Protein AF-A0A060H7Y1-F1 (afdb_monomer)

Nearest PDB structures (foldseek):
  7o3x-assembly1_B  TM=3.874E-01  e=8.225E+00  Synechocystis sp. PCC 6803 substr. Kazusa
  5mto-assembly1_A  TM=3.684E-01  e=8.701E+00  Homo sapiens
  8qbv-assembly1_A  TM=3.080E-01  e=7.775E+00  Nostoc punctiforme
  8a1g-assembly2_B  TM=2.380E-01  e=6.567E+00  Homo sapiens

pLDDT: mean 72.9, std 17.86, range [29.78, 97.75]

InterPro domains:
  IPR008687 Bacterial mobilisation [PF05713] (144-186)

Structure (mmCIF, N/CA/C/O backbone):
data_AF-A0A060H7Y1-F1
#
_entry.id   AF-A0A060H7Y1-F1
#
loop_
_atom_site.group_PDB
_atom_site.id
_atom_site.type_symbol
_atom_site.label_atom_id
_atom_site.label_alt_id
_atom_site.label_comp_id
_atom_site.label_asym_id
_atom_site.label_entity_id
_atom_site.label_seq_id
_atom_site.pdbx_PDB_ins_code
_atom_site.Cartn_x
_atom_site.Cartn_y
_atom_site.Cartn_z
_atom_site.occupancy
_atom_site.B_iso_or_equiv
_atom_site.auth_seq_id
_atom_site.auth_comp_id
_atom_site.auth_asym_id
_atom_site.auth_atom_id
_atom_site.pdbx_PDB_model_num
ATOM 1 N N . MET A 1 1 ? 3.753 47.748 67.205 1.00 50.53 1 MET A N 1
ATOM 2 C CA . MET A 1 1 ? 4.334 46.840 66.187 1.00 50.53 1 MET A CA 1
ATOM 3 C C . MET A 1 1 ? 3.442 45.636 65.822 1.00 50.53 1 MET A C 1
ATOM 5 O O . MET A 1 1 ? 3.954 44.654 65.316 1.00 50.53 1 MET A O 1
ATOM 9 N N . LEU A 1 2 ? 2.108 45.714 65.968 1.00 44.00 2 LEU A N 1
ATOM 10 C CA . LEU A 1 2 ? 1.174 44.650 65.530 1.00 44.00 2 LEU A CA 1
ATOM 11 C C . LEU A 1 2 ? -0.026 45.171 64.712 1.00 44.00 2 LEU A C 1
ATOM 13 O O . LEU A 1 2 ? -0.958 44.429 64.439 1.00 44.00 2 LEU A O 1
ATOM 17 N N . LEU A 1 3 ? 0.002 46.435 64.270 1.00 40.22 3 LEU A N 1
ATOM 18 C CA . LEU A 1 3 ? -1.082 47.044 63.479 1.00 40.22 3 LEU A CA 1
ATOM 19 C C . LEU A 1 3 ? -0.734 47.289 62.001 1.00 40.22 3 LEU A C 1
ATOM 21 O O . LEU A 1 3 ? -1.534 47.862 61.269 1.00 40.22 3 LEU A O 1
ATOM 25 N N . GLN A 1 4 ? 0.434 46.832 61.541 1.00 43.19 4 GLN A N 1
ATOM 26 C CA . GLN A 1 4 ? 0.890 47.040 60.159 1.00 43.19 4 GLN A CA 1
ATOM 27 C C . GLN A 1 4 ? 0.783 45.791 59.270 1.00 43.19 4 GLN A C 1
ATOM 29 O O . GLN A 1 4 ? 0.964 45.899 58.064 1.00 43.19 4 GLN A O 1
ATOM 34 N N . ILE A 1 5 ? 0.407 44.633 59.828 1.00 46.16 5 ILE A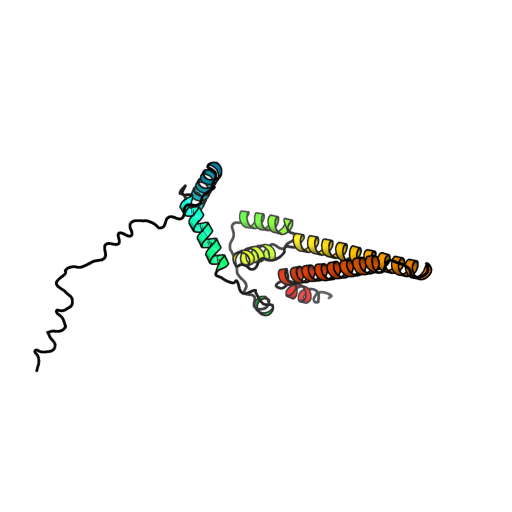 N 1
ATOM 35 C CA . ILE A 1 5 ? 0.203 43.387 59.060 1.00 46.16 5 ILE A CA 1
ATOM 36 C C . ILE A 1 5 ? -1.283 43.163 58.709 1.00 46.16 5 ILE A C 1
ATOM 38 O O . ILE A 1 5 ? -1.596 42.494 57.731 1.00 46.16 5 ILE A O 1
ATOM 42 N N . ALA A 1 6 ? -2.223 43.818 59.398 1.00 42.00 6 ALA A N 1
ATOM 43 C CA . ALA A 1 6 ? -3.661 43.670 59.132 1.00 42.00 6 ALA A CA 1
ATOM 44 C C . ALA A 1 6 ? -4.198 44.530 57.963 1.00 42.00 6 ALA A C 1
ATOM 46 O O . ALA A 1 6 ? -5.387 44.489 57.666 1.00 42.00 6 ALA A O 1
ATOM 47 N N . ARG A 1 7 ? -3.347 45.321 57.289 1.00 38.28 7 ARG A N 1
ATOM 48 C CA . ARG A 1 7 ? -3.761 46.210 56.183 1.00 38.28 7 ARG A CA 1
ATOM 49 C C . ARG A 1 7 ? -3.558 45.636 54.775 1.00 38.28 7 ARG A C 1
ATOM 51 O O . ARG A 1 7 ? -3.975 46.275 53.817 1.00 38.28 7 ARG A O 1
ATOM 58 N N . LEU A 1 8 ? -2.994 44.432 54.645 1.00 38.50 8 LEU A N 1
ATOM 59 C CA . LEU A 1 8 ? -2.812 43.743 53.355 1.00 38.50 8 LEU A CA 1
ATOM 60 C C . LEU A 1 8 ? -3.888 42.689 53.044 1.00 38.50 8 LEU A C 1
ATOM 62 O O . LEU A 1 8 ? -3.953 42.202 51.922 1.00 38.50 8 LEU A O 1
ATOM 66 N N . THR A 1 9 ? -4.776 42.368 53.987 1.00 42.03 9 THR A N 1
ATOM 67 C CA . THR A 1 9 ? -5.828 41.352 53.790 1.00 42.03 9 THR A CA 1
ATOM 68 C C . THR A 1 9 ? -7.182 41.921 53.361 1.00 42.03 9 THR A C 1
ATOM 70 O O . THR A 1 9 ? -8.068 41.162 52.987 1.00 42.03 9 THR A O 1
ATOM 73 N N . ALA A 1 10 ? -7.344 43.247 53.331 1.00 36.44 10 ALA A N 1
ATOM 74 C CA . ALA A 1 10 ? -8.584 43.904 52.898 1.00 36.44 10 ALA A CA 1
ATOM 75 C C . ALA A 1 10 ? -8.571 44.365 51.423 1.00 36.44 10 ALA A C 1
ATOM 77 O O . ALA A 1 10 ? -9.537 44.963 50.962 1.00 36.44 10 ALA A O 1
ATOM 78 N N . TRP A 1 11 ? -7.501 44.074 50.672 1.00 38.03 11 TRP A N 1
ATOM 79 C CA . TRP A 1 11 ? -7.360 44.434 49.250 1.00 38.03 11 TRP A CA 1
ATOM 80 C C . TRP A 1 11 ? -8.000 43.425 48.282 1.00 38.03 11 TRP A C 1
ATOM 82 O O . TRP A 1 11 ? -7.878 43.568 47.070 1.00 38.03 11 TRP A O 1
ATOM 92 N N . LEU A 1 12 ? -8.683 42.401 48.805 1.00 42.47 12 LEU A N 1
ATOM 93 C CA . LEU A 1 12 ? -9.203 41.289 48.005 1.00 42.47 12 LEU A CA 1
ATOM 94 C C . LEU A 1 12 ? -10.733 41.171 47.982 1.00 42.47 12 LEU A C 1
ATOM 96 O O . LEU A 1 12 ? -11.220 40.209 47.402 1.00 42.47 12 LEU A O 1
ATOM 100 N N . TYR A 1 13 ? -11.501 42.098 48.580 1.00 41.97 13 TYR A N 1
ATOM 101 C CA . TYR A 1 13 ? -12.943 41.847 48.754 1.00 41.97 13 TYR A CA 1
ATOM 102 C C . TYR A 1 13 ? -13.964 42.955 48.449 1.00 41.97 13 TYR A C 1
ATOM 104 O O . TYR A 1 13 ? -15.146 42.633 48.473 1.00 41.97 13 TYR A O 1
ATOM 112 N N . PHE A 1 14 ? -13.616 44.200 48.090 1.00 38.22 14 PHE A N 1
ATOM 113 C CA . PHE A 1 14 ? -14.655 45.207 47.779 1.00 38.22 14 PHE A CA 1
ATOM 114 C C . PHE A 1 14 ? -14.222 46.295 46.769 1.00 38.22 14 PHE A C 1
ATOM 116 O O . PHE A 1 14 ? -13.343 47.092 47.079 1.00 38.22 14 PHE A O 1
ATOM 123 N N . GLY A 1 15 ? -14.923 46.390 45.623 1.00 29.78 15 GLY A N 1
ATOM 124 C CA . GLY A 1 15 ? -15.188 47.664 44.916 1.00 29.78 15 GLY A CA 1
ATOM 125 C C . GLY A 1 15 ? -14.630 47.878 43.490 1.00 29.78 15 GLY A C 1
ATOM 126 O O . GLY A 1 15 ? -13.513 48.353 43.333 1.00 29.78 15 GLY A O 1
ATOM 127 N N . LEU A 1 16 ? -15.468 47.635 42.465 1.00 41.25 16 LEU A N 1
ATOM 128 C CA . LEU A 1 16 ? -15.471 48.265 41.111 1.00 41.25 16 LEU A CA 1
ATOM 129 C C . LEU A 1 16 ? -15.607 49.822 41.202 1.00 41.25 16 LEU A C 1
ATOM 131 O O . LEU A 1 16 ? -16.020 50.240 42.285 1.00 41.25 16 LEU A O 1
ATOM 135 N N . PRO A 1 17 ? -15.405 50.696 40.158 1.00 45.88 17 PRO A N 1
ATOM 136 C CA . PRO A 1 17 ? -15.691 50.493 38.713 1.00 45.88 17 PRO A CA 1
ATOM 137 C C . PRO A 1 17 ? -14.871 51.300 37.635 1.00 45.88 17 PRO A C 1
ATOM 139 O O . PRO A 1 17 ? -14.110 52.210 37.932 1.00 45.88 17 PRO A O 1
ATOM 142 N N . HIS A 1 18 ? -15.160 50.989 36.354 1.00 33.09 18 HIS A N 1
ATOM 143 C CA . HIS A 1 18 ? -15.035 51.792 35.106 1.00 33.09 18 HIS A CA 1
ATOM 144 C C . HIS A 1 18 ? -13.652 52.087 34.479 1.00 33.09 18 HIS A C 1
ATOM 146 O O . HIS A 1 18 ? -12.945 52.981 34.922 1.00 33.09 18 HIS A O 1
ATOM 152 N N . LEU A 1 19 ? -13.351 51.468 33.323 1.00 34.78 19 LEU A N 1
ATOM 153 C CA . LEU A 1 19 ? -13.423 52.106 31.987 1.00 34.78 19 LEU A CA 1
ATOM 154 C C . LEU A 1 19 ? -12.839 51.192 30.882 1.00 34.78 19 LEU A C 1
ATOM 156 O O . LEU A 1 19 ? -11.673 50.823 30.912 1.00 34.78 19 LEU A O 1
ATOM 160 N N . ILE A 1 20 ? -13.678 50.959 29.866 1.00 35.16 20 ILE A N 1
ATOM 161 C CA . ILE A 1 20 ? -13.347 50.718 28.449 1.00 35.16 20 ILE A CA 1
ATOM 162 C C . ILE A 1 20 ? -12.811 49.329 28.088 1.00 35.16 20 ILE A C 1
ATOM 164 O O . ILE A 1 20 ? -11.633 49.014 28.214 1.00 35.16 20 ILE A O 1
ATOM 168 N N . GLY A 1 21 ? -13.706 48.545 27.493 1.00 34.28 21 GLY A N 1
ATOM 169 C CA . GLY A 1 21 ? -13.362 47.344 26.750 1.00 34.28 21 GLY A CA 1
ATOM 170 C C . GLY A 1 21 ? -14.572 46.471 26.468 1.00 34.28 21 GLY A C 1
ATOM 171 O O . GLY A 1 21 ? -14.511 45.271 26.712 1.00 34.28 21 GLY A O 1
ATOM 172 N N . ASP A 1 22 ? -15.672 47.063 25.994 1.00 39.34 22 ASP A N 1
ATOM 173 C CA . ASP A 1 22 ? -16.752 46.311 25.359 1.00 39.34 22 ASP A CA 1
ATOM 174 C C . ASP A 1 22 ? -16.174 45.542 24.165 1.00 39.34 22 ASP A C 1
ATOM 176 O O . ASP A 1 22 ? -16.067 46.058 23.055 1.00 39.34 22 ASP A O 1
ATOM 180 N N . ILE A 1 23 ? -15.793 44.288 24.388 1.00 39.84 23 ILE A N 1
ATOM 181 C CA . ILE A 1 23 ? -15.709 43.297 23.324 1.00 39.84 23 ILE A CA 1
ATOM 182 C C . ILE A 1 23 ? -16.659 42.175 23.712 1.00 39.84 23 ILE A C 1
ATOM 184 O O . ILE A 1 23 ? 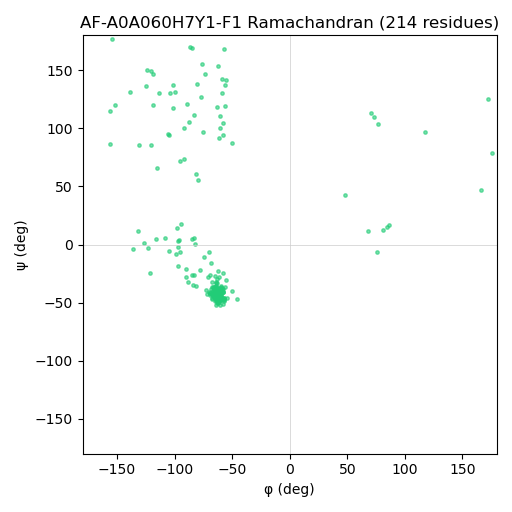-16.299 41.163 24.311 1.00 39.84 23 ILE A O 1
ATOM 188 N N . LEU A 1 24 ? -17.915 42.386 23.331 1.00 35.41 24 LEU A N 1
ATOM 189 C CA . LEU A 1 24 ? -18.836 41.321 22.969 1.00 35.41 24 LEU A CA 1
ATOM 190 C C . LEU A 1 24 ? -18.147 40.401 21.944 1.00 35.41 24 LEU A C 1
ATOM 192 O O . LEU A 1 24 ? -18.321 40.557 20.739 1.00 35.41 24 LEU A O 1
ATOM 196 N N . VAL A 1 25 ? -17.393 39.397 22.399 1.00 43.66 25 VAL A N 1
ATOM 197 C CA . VAL A 1 25 ? -17.083 38.218 21.573 1.00 43.66 25 VAL A CA 1
ATOM 198 C C . VAL A 1 25 ? -18.285 37.274 21.652 1.00 43.66 25 VAL A C 1
ATOM 200 O O . VAL A 1 25 ? -18.217 36.146 22.131 1.00 43.66 25 VAL A O 1
ATOM 203 N N . THR A 1 26 ? -19.446 37.755 21.210 1.00 43.66 26 THR A N 1
ATOM 204 C CA . THR A 1 26 ? -20.622 36.926 20.933 1.00 43.66 26 THR A CA 1
ATOM 205 C C . THR A 1 26 ? -20.632 36.593 19.453 1.00 43.66 26 THR A C 1
ATOM 207 O O . THR A 1 26 ? -21.435 37.092 18.672 1.00 43.66 26 THR A O 1
ATOM 210 N N . GLY A 1 27 ? -19.706 35.727 19.070 1.00 42.66 27 GLY A N 1
ATOM 211 C CA . GLY A 1 27 ? -19.700 35.048 17.789 1.00 42.66 27 GLY A CA 1
ATOM 212 C C . GLY A 1 27 ? -18.890 33.782 17.973 1.00 42.66 27 GLY A C 1
ATOM 213 O O . GLY A 1 27 ? -17.700 33.855 18.254 1.00 42.66 27 GLY A O 1
ATOM 214 N N . ARG A 1 28 ? -19.518 32.604 17.855 1.00 54.75 28 ARG A N 1
ATOM 215 C CA . ARG A 1 28 ? -18.731 31.399 17.567 1.00 54.75 28 ARG A CA 1
ATOM 216 C C . ARG A 1 28 ? -17.984 31.734 16.287 1.00 54.75 28 ARG A C 1
ATOM 218 O O . ARG A 1 28 ? -18.653 32.037 15.304 1.00 54.75 28 ARG A O 1
ATOM 225 N N . ASP A 1 29 ? -16.661 31.729 16.311 1.00 54.16 29 ASP A N 1
ATOM 226 C CA . ASP A 1 29 ? -15.879 31.882 15.093 1.00 54.16 29 ASP A CA 1
ATOM 227 C C . ASP A 1 29 ? -16.249 30.704 14.176 1.00 54.16 29 ASP A C 1
ATOM 229 O O . ASP A 1 29 ? -15.966 29.536 14.463 1.00 54.16 29 ASP A O 1
ATOM 233 N N . MET A 1 30 ? -17.115 30.978 13.201 1.00 63.03 30 MET A N 1
ATOM 234 C CA . MET A 1 30 ? -17.918 29.961 12.534 1.00 63.03 30 MET A CA 1
ATOM 235 C C . MET A 1 30 ? -17.316 29.717 11.162 1.00 63.03 30 MET A C 1
ATOM 237 O O . MET A 1 30 ? -17.651 30.403 10.200 1.00 63.03 30 MET A O 1
ATOM 241 N N . LEU A 1 31 ? -16.450 28.707 11.064 1.00 68.50 31 LEU A N 1
ATOM 242 C CA . LEU A 1 31 ? -15.971 28.227 9.773 1.00 68.50 31 LEU A CA 1
ATOM 243 C C . LEU A 1 31 ? -17.170 27.739 8.945 1.00 68.50 31 LEU A C 1
ATOM 245 O O . LEU A 1 31 ? -17.800 26.726 9.270 1.00 68.50 31 LEU A O 1
ATOM 249 N N . ARG A 1 32 ? -17.499 28.468 7.876 1.00 77.56 32 ARG A N 1
ATOM 250 C CA . ARG A 1 32 ? -18.478 28.038 6.874 1.00 77.56 32 ARG A CA 1
ATOM 251 C C . ARG A 1 32 ? -17.728 27.248 5.810 1.00 77.56 32 ARG A C 1
ATOM 253 O O . ARG A 1 32 ? -16.786 27.747 5.210 1.00 77.56 32 ARG A O 1
ATOM 260 N N . VAL A 1 33 ? -18.120 25.990 5.629 1.00 71.19 33 VAL A N 1
ATOM 261 C CA . VAL A 1 33 ? -17.575 25.133 4.573 1.00 71.19 33 VAL A CA 1
ATOM 262 C C . VAL A 1 33 ? -18.474 25.298 3.355 1.00 71.19 33 VAL A C 1
ATOM 264 O O . VAL A 1 33 ? -19.571 24.736 3.311 1.00 71.19 33 VAL A O 1
ATOM 267 N N . ASP A 1 34 ? -18.032 26.115 2.405 1.00 80.12 34 ASP A N 1
ATOM 268 C CA . ASP A 1 34 ? -18.761 26.361 1.163 1.00 80.12 34 ASP A CA 1
ATOM 269 C C . ASP A 1 34 ? -18.619 25.185 0.184 1.00 80.12 34 ASP A C 1
ATOM 271 O O . ASP A 1 34 ? -17.675 24.397 0.245 1.00 80.12 34 ASP A O 1
ATOM 275 N N . GLY A 1 35 ? -19.595 25.037 -0.716 1.00 76.88 35 GLY A N 1
ATOM 276 C CA . GLY A 1 35 ? -19.561 24.016 -1.768 1.00 76.88 35 GLY A CA 1
ATOM 277 C C . GLY A 1 35 ? -19.989 22.603 -1.352 1.00 76.88 35 GLY A C 1
ATOM 278 O O . GLY A 1 35 ? -19.783 21.677 -2.127 1.00 76.88 35 GLY A O 1
ATOM 279 N N . VAL A 1 36 ? -20.606 22.407 -0.178 1.00 81.81 36 VAL A N 1
ATOM 280 C CA . VAL A 1 36 ? -21.159 21.101 0.242 1.00 81.81 36 VAL A CA 1
ATOM 281 C C . VAL A 1 36 ? -22.562 20.894 -0.353 1.00 81.81 36 VAL A C 1
ATOM 283 O O . VAL A 1 36 ? -23.505 21.565 0.079 1.00 81.81 36 VAL A O 1
ATOM 286 N N . PRO A 1 37 ? -22.762 19.951 -1.298 1.00 88.12 37 PRO A N 1
ATOM 287 C CA . PRO A 1 37 ? -24.074 19.704 -1.887 1.00 88.12 37 PRO A CA 1
ATOM 288 C C . PRO A 1 37 ? -25.106 19.226 -0.847 1.00 88.12 37 PRO A C 1
ATOM 290 O O . PRO A 1 37 ? -24.742 18.541 0.117 1.00 88.12 37 PRO A O 1
ATOM 293 N N . PRO A 1 38 ? -26.416 19.465 -1.063 1.00 85.81 38 PRO A N 1
ATOM 294 C CA . PRO A 1 38 ? -27.472 19.021 -0.145 1.00 85.81 38 PRO A CA 1
ATOM 295 C C . PRO A 1 38 ? -27.454 17.506 0.103 1.00 85.81 38 PRO A C 1
ATOM 297 O O . PRO A 1 38 ? -27.659 17.046 1.227 1.00 85.81 38 PRO A O 1
ATOM 300 N N . LYS A 1 39 ? -27.139 16.730 -0.943 1.00 91.06 39 LYS A N 1
ATOM 301 C CA . LYS A 1 39 ? -26.978 15.273 -0.872 1.00 91.06 39 LYS A CA 1
ATOM 302 C C . LYS A 1 39 ? -25.853 14.876 0.088 1.00 91.06 39 LYS A C 1
ATOM 304 O O . LYS A 1 39 ? -26.059 14.026 0.948 1.00 91.06 39 LYS A O 1
ATOM 309 N N . THR A 1 40 ? -24.701 15.535 -0.012 1.00 87.19 40 THR A N 1
ATOM 310 C CA . THR A 1 40 ? -23.536 15.293 0.849 1.00 87.19 40 THR A CA 1
ATOM 311 C C . THR A 1 40 ? -23.836 15.656 2.299 1.00 87.19 40 THR A C 1
ATOM 313 O O . THR A 1 40 ? -23.489 14.907 3.207 1.00 87.19 40 THR A O 1
ATOM 316 N N . LYS A 1 41 ? -24.563 16.755 2.540 1.00 86.94 41 LYS A N 1
ATOM 317 C CA . LYS A 1 41 ? -25.012 17.117 3.892 1.00 86.94 41 LYS A CA 1
ATOM 318 C C . LYS A 1 41 ? -25.891 16.026 4.510 1.00 86.94 41 LYS A C 1
ATOM 320 O O . LYS A 1 41 ? -25.686 15.683 5.671 1.00 86.94 41 LYS A O 1
ATOM 325 N N . LYS A 1 42 ? -26.825 15.458 3.740 1.00 90.62 42 LYS A N 1
ATOM 326 C CA . LYS A 1 42 ? -27.686 14.360 4.204 1.00 90.62 42 LYS A CA 1
ATOM 327 C C . LYS A 1 42 ? -26.873 13.101 4.534 1.00 90.62 42 LYS A C 1
ATOM 329 O O . LYS A 1 42 ? -27.039 12.545 5.613 1.00 90.62 42 LYS A O 1
ATOM 334 N N . GLN A 1 43 ? -25.924 12.729 3.673 1.00 91.06 43 GLN A N 1
ATOM 335 C CA . GLN A 1 43 ? -25.009 11.606 3.919 1.00 91.06 43 GLN A CA 1
ATOM 336 C C . GLN A 1 43 ? -24.178 11.801 5.197 1.00 91.06 43 GLN A C 1
ATOM 338 O O . GLN A 1 43 ? -24.025 10.875 5.988 1.00 91.06 43 GLN A O 1
ATOM 343 N N . LEU A 1 44 ? -23.688 13.021 5.448 1.00 88.50 44 LEU A N 1
ATOM 344 C CA . LEU A 1 44 ? -22.971 13.345 6.684 1.00 88.50 44 LEU A CA 1
ATOM 345 C C . LEU A 1 44 ? -23.865 13.211 7.926 1.00 88.50 44 LEU A C 1
ATOM 347 O O . LEU A 1 44 ? -23.392 12.789 8.977 1.00 88.50 44 LEU A O 1
ATOM 351 N N . GLN A 1 45 ? -25.152 13.554 7.832 1.00 90.06 45 GLN A N 1
ATOM 352 C CA . GLN A 1 45 ? -26.096 13.379 8.942 1.00 90.06 45 GLN A CA 1
ATOM 353 C C . GLN A 1 45 ? -26.410 11.906 9.207 1.00 90.06 45 GLN A C 1
ATOM 355 O O . GLN A 1 45 ? -26.460 11.505 10.368 1.00 90.06 45 GLN A O 1
ATOM 360 N N . GLU A 1 46 ? -26.591 11.105 8.158 1.00 93.06 46 GLU A N 1
ATOM 361 C CA . GLU A 1 46 ? -26.805 9.657 8.265 1.00 93.06 46 GLU A CA 1
ATOM 362 C C . GLU A 1 46 ? -25.591 8.970 8.906 1.00 93.06 46 GLU A C 1
ATOM 364 O O . GLU A 1 46 ? -25.740 8.228 9.877 1.00 93.06 46 GLU A O 1
ATOM 369 N N . ALA A 1 47 ? -24.379 9.300 8.453 1.00 87.38 47 ALA A N 1
ATOM 370 C CA . ALA A 1 47 ? -23.145 8.797 9.051 1.00 87.38 47 ALA A CA 1
ATOM 371 C C . ALA A 1 47 ? -22.984 9.246 10.515 1.00 87.38 47 ALA A C 1
ATOM 373 O O . ALA A 1 47 ? -22.618 8.450 11.378 1.00 87.38 47 ALA A O 1
ATOM 374 N N . ALA A 1 48 ? -23.309 10.504 10.833 1.00 90.81 48 ALA A N 1
ATOM 375 C CA . ALA A 1 48 ? -23.271 11.000 12.208 1.00 90.81 48 ALA A CA 1
ATOM 376 C C . ALA A 1 48 ? -24.280 10.276 13.116 1.00 90.81 48 ALA A C 1
ATOM 378 O O . ALA A 1 48 ? -23.971 9.992 14.274 1.00 90.81 48 ALA A O 1
ATOM 379 N N . MET A 1 49 ? -25.463 9.944 12.589 1.00 92.25 49 MET A N 1
ATOM 380 C CA . MET A 1 49 ? -26.467 9.161 13.307 1.00 92.25 49 MET A CA 1
ATOM 381 C C . MET A 1 49 ? -25.937 7.765 13.648 1.00 92.25 49 MET A C 1
ATOM 383 O O . MET A 1 49 ? -26.073 7.330 14.785 1.00 92.25 49 MET A O 1
ATOM 387 N N . GLN A 1 50 ? -25.285 7.094 12.698 1.00 87.94 50 GLN A N 1
ATOM 388 C CA . GLN A 1 50 ? -24.712 5.763 12.919 1.00 87.94 50 GLN A CA 1
ATOM 389 C C . GLN A 1 50 ? -23.555 5.775 13.927 1.00 87.94 50 GLN A C 1
ATOM 391 O O . GLN A 1 50 ? -23.460 4.878 14.758 1.00 87.94 50 GLN A O 1
ATOM 396 N N . LEU A 1 51 ? -22.686 6.788 13.868 1.00 81.94 51 LEU A N 1
ATOM 397 C CA . LEU A 1 51 ? -21.472 6.851 14.689 1.00 81.94 51 LEU A CA 1
ATOM 398 C C . LEU A 1 51 ? -21.703 7.424 16.093 1.00 81.94 51 LEU A C 1
ATOM 400 O O . LEU A 1 51 ? -21.041 7.010 17.040 1.00 81.94 51 LEU A O 1
ATOM 404 N N . TYR A 1 52 ? -22.611 8.393 16.230 1.00 85.69 52 TYR A N 1
ATOM 405 C CA . TYR A 1 52 ? -22.777 9.185 17.456 1.00 85.69 52 TYR A CA 1
ATOM 406 C C . TYR A 1 52 ? -24.214 9.193 17.996 1.00 85.69 52 TYR A C 1
ATOM 408 O O . TYR A 1 52 ? -24.495 9.889 18.974 1.00 85.69 52 TYR A O 1
ATOM 416 N N . GLY A 1 53 ? -25.148 8.489 17.343 1.00 88.56 53 GLY A N 1
ATOM 417 C CA . GLY A 1 53 ? -26.567 8.463 17.716 1.00 88.56 53 GLY A CA 1
ATOM 418 C C . GLY A 1 53 ? -27.299 9.793 17.501 1.00 88.56 53 GLY A C 1
ATOM 419 O O . GLY A 1 53 ? -28.402 9.978 18.013 1.00 88.56 53 GLY A O 1
ATOM 420 N N . LYS A 1 54 ? -26.684 10.756 16.796 1.00 90.19 54 LYS A N 1
ATOM 421 C CA . LYS A 1 54 ? -27.244 12.093 16.546 1.00 90.19 54 LYS A CA 1
ATOM 422 C C . LYS A 1 54 ? -26.972 12.523 15.101 1.00 90.19 54 LYS A C 1
ATOM 424 O O . LYS A 1 54 ? -25.814 12.498 14.689 1.00 90.19 54 LYS A O 1
ATOM 429 N N . PRO A 1 55 ? -27.972 13.018 14.345 1.00 87.88 55 PRO A N 1
ATOM 430 C CA . PRO A 1 55 ? -27.811 13.408 12.941 1.00 87.88 55 PRO A CA 1
ATOM 431 C C . PRO A 1 55 ? -27.161 14.798 12.793 1.00 87.88 55 PRO A C 1
ATOM 433 O O . PRO A 1 55 ? -27.708 15.718 12.180 1.00 87.88 55 PRO A O 1
ATOM 436 N N . ASN A 1 56 ? -25.985 14.983 13.398 1.00 89.94 56 ASN A N 1
ATOM 437 C CA . ASN A 1 56 ? -25.267 16.252 13.439 1.00 89.94 56 ASN A CA 1
ATOM 438 C C . ASN A 1 56 ? -24.059 16.236 12.490 1.00 89.94 56 ASN A C 1
ATOM 440 O O . ASN A 1 56 ? -22.961 15.829 12.867 1.00 89.94 56 ASN A O 1
ATOM 444 N N . ALA A 1 57 ? -24.252 16.746 11.270 1.00 85.44 57 ALA A N 1
ATOM 445 C CA . ALA A 1 57 ? -23.187 16.838 10.270 1.00 85.44 57 ALA A CA 1
ATOM 446 C C . ALA A 1 57 ? -21.989 17.673 10.750 1.00 85.44 57 ALA A C 1
ATOM 448 O O . ALA A 1 57 ? -20.849 17.301 10.501 1.00 85.44 57 ALA A O 1
ATOM 449 N N . SER A 1 58 ? -22.214 18.771 11.479 1.00 8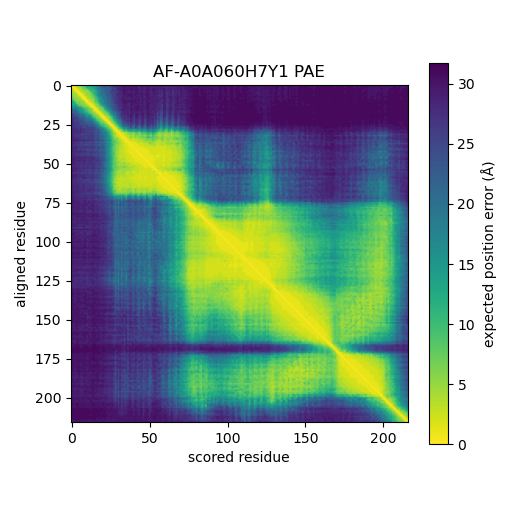4.81 58 SER A N 1
ATOM 450 C CA . SER A 1 58 ? -21.118 19.605 11.986 1.00 84.81 58 SER A CA 1
ATOM 451 C C . SER A 1 58 ? -20.284 18.892 13.050 1.00 84.81 58 SER A C 1
ATOM 453 O O . SER A 1 58 ? -19.086 19.139 13.135 1.00 84.81 58 SER A O 1
ATOM 455 N N . LEU A 1 59 ? -20.889 18.014 13.859 1.00 83.88 59 LEU A N 1
ATOM 456 C CA . LEU A 1 59 ? -20.155 17.178 14.812 1.00 83.88 59 LEU A CA 1
ATOM 457 C C . LEU A 1 59 ? -19.213 16.219 14.078 1.00 83.88 59 LEU A C 1
ATOM 459 O O . LEU A 1 59 ? -18.037 16.168 14.420 1.00 83.88 59 LEU A O 1
ATOM 463 N N . LEU A 1 60 ? -19.721 15.533 13.051 1.00 86.19 60 LEU A N 1
ATOM 464 C CA . LEU A 1 60 ? -18.927 14.629 12.220 1.00 86.19 60 LEU A CA 1
ATOM 465 C C . LEU A 1 60 ? -17.812 15.370 11.472 1.00 86.19 60 LEU A C 1
ATOM 467 O O . LEU A 1 60 ? -16.674 14.926 11.455 1.00 86.19 60 LEU A O 1
ATOM 471 N N . VAL A 1 61 ? -18.105 16.530 10.884 1.00 88.19 61 VAL A N 1
ATOM 472 C CA . VAL A 1 61 ? -17.088 17.322 10.177 1.00 88.19 61 VAL A CA 1
ATOM 473 C C . VAL A 1 61 ? -15.997 17.791 11.140 1.00 88.19 61 VAL A C 1
ATOM 475 O O . VAL A 1 61 ? -14.818 17.642 10.835 1.00 88.19 61 VAL A O 1
ATOM 478 N N . ARG A 1 62 ? -16.355 18.295 12.329 1.00 85.88 62 ARG A N 1
ATOM 479 C CA . ARG A 1 62 ? -15.357 18.696 13.333 1.00 85.88 62 ARG A CA 1
ATOM 480 C C . ARG A 1 62 ? -14.514 17.519 13.817 1.00 85.88 62 ARG A C 1
ATOM 482 O O . ARG A 1 62 ? -13.314 17.699 13.982 1.00 85.88 62 ARG A O 1
ATOM 489 N N . SER A 1 63 ? -15.104 16.342 14.037 1.00 83.38 63 SER A N 1
ATOM 490 C CA . SER A 1 63 ? -14.343 15.163 14.469 1.00 83.38 63 SER A CA 1
ATOM 491 C C . SER A 1 63 ? -13.406 14.652 13.374 1.00 83.38 63 SER A C 1
ATOM 493 O O . SER A 1 63 ? -12.266 14.305 13.674 1.00 83.38 63 SER A O 1
ATOM 495 N N . LEU A 1 64 ? -13.837 14.680 12.109 1.00 86.06 64 LEU A N 1
ATOM 496 C CA . LEU A 1 64 ? -12.991 14.350 10.960 1.00 86.06 64 LEU A CA 1
ATOM 497 C C . LEU A 1 64 ? -11.825 15.332 10.811 1.00 86.06 64 LEU A C 1
ATOM 499 O O . LEU A 1 64 ? -10.691 14.895 10.634 1.00 86.06 64 LEU A O 1
ATOM 503 N N . ILE A 1 65 ? -12.084 16.639 10.930 1.00 84.94 65 ILE A N 1
ATOM 504 C CA . ILE A 1 65 ? -11.040 17.673 10.883 1.00 84.94 65 ILE A CA 1
ATOM 505 C C . ILE A 1 65 ? -10.066 17.491 12.047 1.00 84.94 65 ILE A C 1
ATOM 507 O O . ILE A 1 65 ? -8.866 17.426 11.816 1.00 84.94 65 ILE A O 1
ATOM 511 N N . ALA A 1 66 ? -10.557 17.355 13.281 1.00 80.94 66 ALA A N 1
ATOM 512 C CA . ALA A 1 66 ? -9.703 17.154 14.450 1.00 80.94 66 ALA A CA 1
ATOM 513 C C . ALA A 1 66 ? -8.850 15.884 14.316 1.00 80.94 66 ALA A C 1
ATOM 515 O O . ALA A 1 66 ? -7.649 15.925 14.562 1.00 80.94 66 ALA A O 1
ATOM 516 N N . GLY A 1 67 ? -9.442 14.777 13.856 1.00 78.12 67 GLY A N 1
ATOM 517 C CA . GLY A 1 67 ? -8.719 13.535 13.595 1.00 78.12 67 GLY A CA 1
ATOM 518 C C . GLY A 1 67 ? -7.677 13.669 12.483 1.00 78.12 67 GLY A C 1
ATOM 519 O O . GLY A 1 67 ? -6.594 13.101 12.591 1.00 78.12 67 GLY A O 1
ATOM 520 N N . HIS A 1 68 ? -7.967 14.434 11.428 1.00 75.38 68 HIS A N 1
ATOM 521 C CA . HIS A 1 68 ? -7.005 14.711 10.363 1.00 75.38 68 HIS A CA 1
ATOM 522 C C . HIS A 1 68 ? -5.860 15.609 10.846 1.00 75.38 68 HIS A C 1
ATOM 524 O O . HIS A 1 68 ? -4.701 15.332 10.551 1.00 75.38 68 HIS A O 1
ATOM 530 N N . LEU A 1 69 ? -6.169 16.642 11.633 1.00 76.62 69 LEU A N 1
ATOM 531 C CA . LEU A 1 69 ? -5.176 17.563 12.176 1.00 76.62 69 LEU A CA 1
ATOM 532 C C . LEU A 1 69 ? -4.259 16.875 13.192 1.00 76.62 69 LEU A C 1
ATOM 534 O O . LEU A 1 69 ? -3.047 17.036 13.096 1.00 76.62 69 LEU A O 1
ATOM 538 N N . LEU A 1 70 ? -4.797 16.041 14.087 1.00 70.06 70 LEU A N 1
ATOM 539 C CA . LEU A 1 70 ? -3.999 15.215 15.004 1.00 70.06 70 LEU A CA 1
ATOM 540 C C . LEU A 1 70 ? -3.024 14.309 14.240 1.00 70.06 70 LEU A C 1
ATOM 542 O O . LEU A 1 70 ? -1.833 14.306 14.534 1.00 70.06 70 LEU A O 1
ATOM 546 N N . LYS A 1 71 ? -3.503 13.636 13.185 1.00 62.19 71 LYS A N 1
ATOM 547 C CA . LYS A 1 71 ? -2.657 12.825 12.292 1.00 62.19 71 LYS A CA 1
ATOM 548 C C . LYS A 1 71 ? -1.600 13.636 11.539 1.00 62.19 71 LYS A C 1
ATOM 550 O O . LYS A 1 71 ? -0.574 13.080 11.176 1.00 62.19 71 LYS A O 1
ATOM 555 N N . SER A 1 72 ? -1.865 14.911 11.249 1.00 55.91 72 SER A N 1
ATOM 556 C CA . SER A 1 72 ? -0.928 15.787 10.531 1.00 55.91 72 SER A CA 1
ATOM 557 C C . SER A 1 72 ? 0.132 16.431 11.433 1.00 55.91 72 SER A C 1
ATOM 559 O O . SER A 1 72 ? 1.207 16.769 10.946 1.00 55.91 72 SER A O 1
ATOM 561 N N . VAL A 1 73 ? -0.165 16.608 12.727 1.00 52.91 73 VAL A N 1
ATOM 562 C CA . VAL A 1 73 ? 0.732 17.246 13.710 1.00 52.91 73 VAL A CA 1
ATOM 563 C C . VAL A 1 73 ? 1.663 16.225 14.361 1.00 52.91 73 VAL A C 1
ATOM 565 O O . VAL A 1 73 ? 2.814 16.546 14.654 1.00 52.91 73 VAL A O 1
ATOM 568 N N . GLU A 1 74 ? 1.221 14.981 14.531 1.00 56.62 74 GLU A N 1
ATOM 569 C CA . GLU A 1 74 ? 2.133 13.892 14.857 1.00 56.62 74 GLU A CA 1
ATOM 570 C C . GLU A 1 74 ? 2.903 13.505 13.593 1.00 56.62 74 GLU A C 1
ATOM 572 O O . GLU A 1 74 ? 2.432 12.731 12.761 1.00 56.62 74 GLU A O 1
ATOM 577 N N . THR A 1 75 ? 4.118 14.034 13.428 1.00 56.06 75 THR A N 1
ATOM 578 C CA . THR A 1 75 ? 5.093 13.417 12.526 1.00 56.06 75 THR A CA 1
ATOM 579 C C . THR A 1 75 ? 5.374 12.024 13.072 1.00 56.06 75 THR A C 1
ATOM 581 O O . THR A 1 75 ? 6.210 11.857 13.962 1.00 56.06 75 THR A O 1
ATOM 584 N N . VAL A 1 76 ? 4.618 11.036 12.598 1.00 62.94 76 VAL A N 1
ATOM 585 C CA . VAL A 1 76 ? 4.754 9.640 13.000 1.00 62.94 76 VAL A CA 1
ATOM 586 C C . VAL A 1 76 ? 6.187 9.218 12.689 1.00 62.94 76 VAL A C 1
ATOM 588 O O . VAL A 1 76 ? 6.571 9.061 11.528 1.00 62.94 76 VAL A O 1
ATOM 591 N N . LYS A 1 77 ? 7.015 9.119 13.735 1.00 68.19 77 LYS A N 1
ATOM 592 C CA . LYS A 1 77 ? 8.422 8.744 13.605 1.00 68.19 77 LYS A CA 1
ATOM 593 C C . LYS A 1 77 ? 8.458 7.320 13.057 1.00 68.19 77 LYS A C 1
ATOM 595 O O . LYS A 1 77 ? 7.955 6.439 13.745 1.00 68.19 77 LYS A O 1
ATOM 600 N N . PRO A 1 78 ? 9.028 7.071 11.867 1.00 68.62 78 PRO A N 1
ATOM 601 C CA . PRO A 1 78 ? 9.012 5.743 11.267 1.00 68.62 78 PRO A CA 1
ATOM 602 C C . PRO A 1 78 ? 9.631 4.710 12.212 1.00 68.62 78 PRO A C 1
ATOM 604 O O . PRO A 1 78 ? 10.664 4.978 12.828 1.00 68.62 78 PRO A O 1
ATOM 607 N N . LEU A 1 79 ? 8.996 3.536 12.303 1.00 73.56 79 LEU A N 1
ATOM 608 C CA . LEU A 1 79 ? 9.550 2.393 13.024 1.00 73.56 79 LEU A CA 1
ATOM 609 C C . LEU A 1 79 ? 10.904 2.019 12.420 1.00 73.56 79 LEU A C 1
ATOM 611 O O . LEU A 1 79 ? 11.038 1.883 11.200 1.00 73.56 79 LEU A O 1
ATOM 615 N N . THR A 1 80 ? 11.904 1.865 13.279 1.00 75.44 80 THR A N 1
ATOM 616 C CA . THR A 1 80 ? 13.253 1.452 12.890 1.00 75.44 80 THR A CA 1
ATOM 617 C C . THR A 1 80 ? 13.365 -0.073 12.810 1.00 75.44 80 THR A C 1
ATOM 619 O O . THR A 1 80 ? 12.475 -0.818 13.231 1.00 75.44 80 THR A O 1
ATOM 622 N N . VAL A 1 81 ? 14.476 -0.565 12.255 1.00 71.00 81 VAL A N 1
ATOM 623 C CA . VAL A 1 81 ? 14.769 -2.008 12.214 1.00 71.00 81 VAL A CA 1
ATOM 624 C C . VAL A 1 81 ? 14.939 -2.559 13.632 1.00 71.00 81 VAL A C 1
ATOM 626 O O . VAL A 1 81 ? 14.607 -3.714 13.890 1.00 71.00 81 VAL A O 1
ATOM 629 N N . GLU A 1 82 ? 15.449 -1.739 14.543 1.00 74.75 82 GLU A N 1
ATOM 630 C CA . GLU A 1 82 ? 15.637 -2.044 15.955 1.00 74.75 82 GLU A CA 1
ATOM 631 C C . GLU A 1 82 ? 14.286 -2.189 16.665 1.00 74.75 82 GLU A C 1
ATOM 633 O O . GLU A 1 82 ? 14.066 -3.204 17.326 1.00 74.75 82 GLU A O 1
ATOM 638 N N . ASP A 1 83 ? 13.347 -1.266 16.429 1.00 80.44 83 ASP A N 1
ATOM 639 C CA . ASP A 1 83 ? 11.980 -1.346 16.970 1.00 80.44 83 ASP A CA 1
ATOM 640 C C . ASP A 1 83 ? 11.262 -2.618 16.489 1.00 80.44 83 ASP A C 1
ATOM 642 O O . ASP A 1 83 ? 10.541 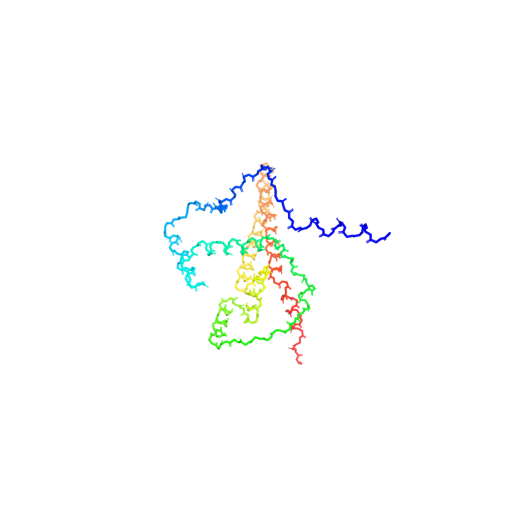-3.275 17.236 1.00 80.44 83 ASP A O 1
ATOM 646 N N . ALA A 1 84 ? 11.506 -3.027 15.240 1.00 73.00 84 ALA A N 1
ATOM 647 C CA . ALA A 1 84 ? 10.945 -4.258 14.686 1.00 73.00 84 ALA A CA 1
ATOM 648 C C . ALA A 1 84 ? 11.503 -5.546 15.324 1.00 73.00 84 ALA A C 1
ATOM 650 O O . ALA A 1 84 ? 10.929 -6.621 15.132 1.00 73.00 84 ALA A O 1
ATOM 651 N N . ARG A 1 85 ? 12.629 -5.475 16.047 1.00 74.69 85 ARG A N 1
ATOM 652 C CA . ARG A 1 85 ? 13.224 -6.627 16.746 1.00 74.69 85 ARG A CA 1
ATOM 653 C C . ARG A 1 85 ? 12.707 -6.771 18.175 1.00 74.69 85 ARG A C 1
ATOM 655 O O . ARG A 1 85 ? 12.653 -7.900 18.661 1.00 74.69 85 ARG A O 1
ATOM 662 N N . ASP A 1 86 ? 12.309 -5.676 18.815 1.00 82.88 86 ASP A N 1
ATOM 663 C CA . ASP A 1 86 ? 11.799 -5.664 20.188 1.00 82.88 86 ASP A CA 1
ATOM 664 C C . ASP A 1 86 ? 10.269 -5.811 20.225 1.00 82.88 86 ASP A C 1
ATOM 666 O O . ASP A 1 86 ? 9.509 -4.862 20.406 1.00 82.88 86 ASP A O 1
ATOM 670 N N . MET A 1 87 ? 9.789 -7.029 19.960 1.00 81.12 87 MET A N 1
ATOM 671 C CA . MET A 1 87 ? 8.357 -7.293 19.816 1.00 81.12 87 MET A CA 1
ATOM 672 C C . MET A 1 87 ? 7.739 -7.889 21.078 1.00 81.12 87 MET A C 1
ATOM 674 O O . MET A 1 87 ? 8.183 -8.920 21.582 1.00 81.12 87 MET A O 1
ATOM 678 N N . VAL A 1 88 ? 6.613 -7.314 21.499 1.00 87.62 88 VAL A N 1
ATOM 679 C CA . VAL A 1 88 ? 5.816 -7.800 22.631 1.00 87.62 88 VAL A CA 1
ATOM 680 C C . VAL A 1 88 ? 4.596 -8.580 22.135 1.00 87.62 88 VAL A C 1
ATOM 682 O O . VAL A 1 88 ? 3.912 -8.175 21.193 1.00 87.62 88 VAL A O 1
ATOM 685 N N . ARG A 1 89 ? 4.301 -9.720 22.774 1.00 89.19 89 ARG A N 1
ATOM 686 C CA . ARG A 1 89 ? 3.094 -10.507 22.486 1.00 89.19 89 ARG A CA 1
ATOM 687 C C . ARG A 1 89 ? 1.875 -9.848 23.130 1.00 89.19 89 ARG A C 1
ATOM 689 O O . ARG A 1 89 ? 1.851 -9.638 24.337 1.00 89.19 89 ARG A O 1
ATOM 696 N N . VAL A 1 90 ? 0.846 -9.610 22.324 1.00 89.62 90 VAL A N 1
ATOM 697 C CA . VAL A 1 90 ? -0.453 -9.093 22.769 1.00 89.62 90 VAL A CA 1
ATOM 698 C C . VAL A 1 90 ? -1.512 -10.172 22.555 1.00 89.62 90 VAL A C 1
ATOM 700 O O . VAL A 1 90 ? -1.594 -10.753 21.473 1.00 89.62 90 VAL A O 1
ATOM 703 N N . GLU A 1 91 ? -2.322 -10.452 23.577 1.00 94.19 91 GLU A N 1
ATOM 704 C CA . GLU A 1 91 ? -3.437 -11.400 23.488 1.00 94.19 91 GLU A CA 1
ATOM 705 C C . GLU A 1 91 ? -4.771 -10.656 23.408 1.00 94.19 91 GLU A C 1
ATOM 707 O O . GLU A 1 91 ? -5.049 -9.760 24.202 1.00 94.19 91 GLU A O 1
ATOM 712 N N . LEU A 1 92 ? -5.603 -11.031 22.435 1.00 90.94 92 LEU A N 1
ATOM 713 C CA . LEU A 1 92 ? -6.887 -10.391 22.156 1.00 90.94 92 LEU A CA 1
ATOM 714 C C . LEU A 1 92 ? -8.002 -11.436 22.176 1.00 90.94 92 LEU A C 1
ATOM 716 O O . LEU A 1 92 ? -7.869 -12.515 21.597 1.00 90.94 92 LEU A O 1
ATOM 720 N N . ARG A 1 93 ? -9.133 -11.099 22.802 1.00 95.19 93 ARG A N 1
ATOM 721 C CA . ARG A 1 93 ? -10.358 -11.906 22.742 1.00 95.19 93 ARG A CA 1
ATOM 722 C C . ARG A 1 93 ? -11.312 -11.256 21.750 1.00 95.19 93 ARG A C 1
ATOM 724 O O . ARG A 1 93 ? -11.734 -10.123 21.955 1.00 95.19 93 ARG A O 1
ATOM 731 N N . LEU A 1 94 ? -11.642 -11.976 20.683 1.00 93.62 94 LEU A N 1
ATOM 732 C CA . LEU A 1 94 ? -12.538 -11.508 19.628 1.00 93.62 94 LEU A CA 1
ATOM 733 C C . LEU A 1 94 ? -13.772 -12.413 19.541 1.00 93.62 94 LEU A C 1
ATOM 735 O O . LEU A 1 94 ? -13.654 -13.624 19.757 1.00 93.62 94 LEU A O 1
ATOM 739 N N . PRO A 1 95 ? -14.950 -11.867 19.191 1.00 97.75 95 PRO A N 1
ATOM 740 C CA . PRO A 1 95 ? -16.090 -12.683 18.798 1.00 97.75 95 PRO A CA 1
ATOM 741 C C . PRO A 1 95 ? -15.716 -13.610 17.637 1.00 97.75 95 PRO A C 1
ATOM 743 O O . PRO A 1 95 ? -15.012 -13.201 16.713 1.00 97.75 95 PRO A O 1
ATOM 746 N N . ARG A 1 96 ? -16.229 -14.844 17.650 1.00 96.38 96 ARG A N 1
ATOM 747 C CA . ARG A 1 96 ? -15.917 -15.859 16.628 1.00 96.38 96 ARG A CA 1
ATOM 748 C C . ARG A 1 96 ? -16.187 -15.366 15.204 1.00 96.38 96 ARG A C 1
ATOM 750 O O . ARG A 1 96 ? -15.313 -15.469 14.356 1.00 96.38 96 ARG A O 1
ATOM 757 N N . VAL A 1 97 ? -17.342 -14.736 14.994 1.00 97.06 97 VAL A N 1
ATOM 758 C CA . VAL A 1 97 ? -17.749 -14.177 13.693 1.00 97.06 97 VAL A CA 1
ATOM 759 C C . VAL A 1 97 ? -16.767 -13.112 13.196 1.00 97.06 97 VAL A C 1
ATOM 761 O O . VAL A 1 97 ? -16.502 -13.014 12.003 1.00 97.06 97 VAL A O 1
ATOM 764 N N . ALA A 1 98 ? -16.201 -12.307 14.101 1.00 95.44 98 ALA A N 1
ATOM 765 C CA . ALA A 1 98 ? -15.196 -11.319 13.723 1.00 95.44 98 ALA A CA 1
ATOM 766 C C . ALA A 1 98 ? -13.891 -12.006 13.302 1.00 95.44 98 ALA A C 1
ATOM 768 O O . ALA A 1 98 ? -13.294 -11.619 12.304 1.00 95.44 98 ALA A O 1
ATOM 769 N N . LEU A 1 99 ? -13.473 -13.043 14.035 1.00 96.00 99 LEU A N 1
ATOM 770 C CA . LEU A 1 99 ? -12.268 -13.805 13.716 1.00 96.00 99 LEU A CA 1
ATOM 771 C C . LEU A 1 99 ? -12.362 -14.503 12.352 1.00 96.00 99 LEU A C 1
ATOM 773 O O . LEU A 1 99 ? -11.379 -14.508 11.620 1.00 96.00 99 LEU A O 1
ATOM 777 N N . GLU A 1 100 ? -13.523 -15.070 12.023 1.00 96.75 100 GLU A N 1
ATOM 778 C CA . GLU A 1 100 ? -13.786 -15.703 10.723 1.00 96.75 100 GLU A CA 1
ATOM 779 C C . GLU A 1 100 ? -13.638 -14.690 9.586 1.00 96.75 100 GLU A C 1
ATOM 781 O O . GLU A 1 100 ? -12.789 -14.882 8.722 1.00 96.75 100 GLU A O 1
ATOM 786 N N . ARG A 1 101 ? -14.321 -13.541 9.676 1.00 96.50 101 ARG A N 1
ATOM 787 C CA . ARG A 1 101 ? -14.189 -12.463 8.680 1.00 96.50 101 ARG A CA 1
ATOM 788 C C . ARG A 1 101 ? -12.754 -11.965 8.529 1.00 96.50 101 ARG A C 1
ATOM 790 O O . ARG A 1 101 ? -12.324 -11.644 7.431 1.00 96.50 101 ARG A O 1
ATOM 797 N N . ILE A 1 102 ? -12.006 -11.876 9.629 1.00 95.19 102 ILE A N 1
ATOM 798 C CA . ILE A 1 102 ? -10.599 -11.467 9.587 1.00 95.19 102 ILE A CA 1
ATOM 799 C C . ILE A 1 102 ? -9.745 -12.497 8.834 1.00 95.19 102 ILE A C 1
ATOM 801 O O . ILE A 1 102 ? -8.804 -12.091 8.157 1.00 95.19 102 ILE A O 1
ATOM 805 N N . ASN A 1 103 ? -10.031 -13.800 8.956 1.00 94.94 103 ASN A N 1
ATOM 806 C CA . ASN A 1 103 ? -9.317 -14.813 8.174 1.00 94.94 103 ASN A CA 1
ATOM 807 C C . ASN A 1 103 ? -9.597 -14.620 6.681 1.00 94.94 103 ASN A C 1
ATOM 809 O O . ASN A 1 103 ? -8.643 -14.518 5.920 1.00 94.94 103 ASN A O 1
ATOM 813 N N . ASP A 1 104 ? -10.868 -14.461 6.299 1.00 95.75 104 ASP A N 1
ATOM 814 C CA . ASP A 1 104 ? -11.258 -14.260 4.898 1.00 95.75 104 ASP A CA 1
ATOM 815 C C . ASP A 1 104 ? -10.552 -13.030 4.299 1.00 95.75 104 ASP A C 1
ATOM 817 O O . ASP A 1 104 ? -9.912 -13.111 3.253 1.00 95.75 104 ASP A O 1
ATOM 821 N N . MET A 1 105 ? -10.564 -11.900 5.019 1.00 93.56 105 MET A N 1
ATOM 822 C CA . MET A 1 105 ? -9.886 -10.668 4.589 1.00 93.56 105 MET A CA 1
ATOM 823 C C . MET A 1 105 ? -8.360 -10.813 4.496 1.00 93.56 105 MET A C 1
ATOM 825 O O . MET A 1 105 ? -7.720 -10.139 3.688 1.00 93.56 105 MET A O 1
ATOM 829 N N . ALA A 1 106 ? -7.755 -11.634 5.357 1.00 90.38 106 ALA A N 1
ATOM 830 C CA . ALA A 1 106 ? -6.322 -11.889 5.313 1.00 90.38 106 ALA A CA 1
ATOM 831 C C . ALA A 1 106 ? -5.960 -12.761 4.102 1.00 90.38 106 ALA A C 1
ATOM 833 O O . ALA A 1 106 ? -5.001 -12.445 3.394 1.00 90.38 106 ALA A O 1
ATOM 834 N N . ASP A 1 107 ? -6.757 -13.794 3.832 1.00 90.69 107 ASP A N 1
ATOM 835 C CA . ASP A 1 107 ? -6.565 -14.718 2.714 1.00 90.69 107 ASP A CA 1
ATOM 836 C C . ASP A 1 107 ? -6.729 -14.009 1.360 1.00 90.69 107 ASP A C 1
ATOM 838 O O . ASP A 1 107 ? -5.881 -14.177 0.480 1.00 90.69 107 ASP A O 1
ATOM 842 N N . GLU A 1 108 ? -7.735 -13.135 1.219 1.00 89.38 108 GLU A N 1
ATOM 843 C CA . GLU A 1 108 ? -7.933 -12.283 0.031 1.00 89.38 108 GLU A CA 1
ATOM 844 C C . GLU A 1 108 ? -6.700 -11.430 -0.306 1.00 89.38 108 GLU A C 1
ATOM 846 O O . GLU A 1 108 ? -6.430 -11.151 -1.473 1.00 89.38 108 GLU A O 1
ATOM 851 N N . ARG A 1 109 ? -5.924 -11.044 0.713 1.00 85.25 109 ARG A N 1
ATOM 852 C CA . ARG A 1 109 ? -4.711 -10.221 0.585 1.00 85.25 109 ARG A CA 1
ATOM 853 C C . ARG A 1 109 ? -3.413 -11.029 0.584 1.00 85.25 109 ARG A C 1
ATOM 855 O O . ARG A 1 109 ? -2.332 -10.476 0.814 1.00 85.25 109 ARG A O 1
ATOM 862 N N . PHE A 1 110 ? -3.510 -12.347 0.404 1.00 87.94 110 PHE A N 1
ATOM 863 C CA . PHE A 1 110 ? -2.394 -13.296 0.500 1.00 87.94 110 PHE A CA 1
ATOM 864 C C . PHE A 1 110 ? -1.551 -13.091 1.768 1.00 87.94 110 PHE A C 1
ATOM 866 O O . PHE A 1 110 ? -0.317 -13.091 1.743 1.00 87.94 110 PHE A O 1
ATOM 873 N N . SER A 1 111 ? -2.226 -12.864 2.893 1.00 85.12 111 SER A N 1
ATOM 874 C CA . SER A 1 111 ? -1.617 -12.506 4.165 1.00 85.12 111 SER A CA 1
ATOM 875 C C . SER A 1 111 ? -2.012 -13.485 5.265 1.00 85.12 111 SER A C 1
ATOM 877 O O . SER A 1 111 ? -3.104 -14.036 5.276 1.00 85.12 111 SER A O 1
ATOM 879 N N . SER A 1 112 ? -1.137 -13.683 6.253 1.00 89.25 112 SER A N 1
ATOM 880 C CA . SER A 1 112 ? -1.546 -14.406 7.462 1.00 89.25 112 SER A CA 1
ATOM 881 C C . SER A 1 112 ? -2.457 -13.527 8.318 1.00 89.25 112 SER A C 1
ATOM 883 O O . SER A 1 112 ? -2.208 -12.327 8.443 1.00 89.25 112 SER A O 1
ATOM 885 N N . ARG A 1 113 ? -3.424 -14.125 9.026 1.00 91.81 113 ARG A N 1
ATOM 886 C CA . ARG A 1 113 ? -4.265 -13.406 10.003 1.00 91.81 113 ARG A CA 1
ATOM 887 C C . ARG A 1 113 ? -3.459 -12.492 10.932 1.00 91.81 113 ARG A C 1
ATOM 889 O O . ARG A 1 113 ? -3.854 -11.357 11.180 1.00 91.81 113 ARG A O 1
ATOM 896 N N . ASN A 1 114 ? -2.356 -12.997 11.491 1.00 90.44 114 ASN A N 1
ATOM 897 C CA . ASN A 1 114 ? -1.552 -12.235 12.449 1.00 90.44 114 ASN A CA 1
ATOM 898 C C . ASN A 1 114 ? -0.897 -11.014 11.792 1.00 90.44 114 ASN A C 1
ATOM 900 O O . ASN A 1 114 ? -0.880 -9.936 12.380 1.00 90.44 114 ASN A O 1
ATOM 904 N N . TYR A 1 115 ? -0.380 -11.184 10.573 1.00 87.81 115 TYR A N 1
ATOM 905 C CA . TYR A 1 115 ? 0.178 -10.080 9.801 1.00 87.81 115 TYR A CA 1
ATOM 906 C C . TYR A 1 115 ? -0.898 -9.044 9.488 1.00 87.81 115 TYR A C 1
ATOM 908 O O . TYR A 1 115 ? -0.694 -7.872 9.772 1.00 87.81 115 TYR A O 1
ATOM 916 N N . TYR A 1 116 ? -2.053 -9.482 8.983 1.00 90.94 116 TYR A N 1
ATOM 917 C CA . TYR A 1 116 ? -3.174 -8.609 8.645 1.00 90.94 116 TYR A CA 1
ATOM 918 C C . TYR A 1 116 ? -3.664 -7.793 9.851 1.00 90.94 116 TYR A C 1
ATOM 920 O O . TYR A 1 116 ? -3.805 -6.577 9.776 1.00 90.94 116 TYR A O 1
ATOM 928 N N . LEU A 1 117 ? -3.855 -8.432 11.009 1.00 92.19 117 LEU A N 1
ATOM 929 C CA . LEU A 1 117 ? -4.222 -7.718 12.236 1.00 92.19 117 LEU A CA 1
ATOM 930 C C . LEU A 1 117 ? -3.150 -6.713 12.660 1.00 92.19 117 LEU A C 1
ATOM 932 O O . LEU A 1 117 ? -3.469 -5.579 13.013 1.00 92.19 117 LEU A O 1
ATOM 936 N N . THR A 1 118 ? -1.880 -7.115 12.602 1.00 89.56 118 THR A N 1
ATOM 937 C CA . THR A 1 118 ? -0.775 -6.223 12.961 1.00 89.56 118 THR A CA 1
ATOM 938 C C . THR A 1 118 ? -0.686 -5.042 11.996 1.00 89.56 118 THR A C 1
ATOM 940 O O . THR A 1 118 ? -0.494 -3.919 12.446 1.00 89.56 118 THR A O 1
ATOM 943 N N . SER A 1 119 ? -0.867 -5.253 10.689 1.00 87.44 119 SER A N 1
ATOM 944 C CA . SER A 1 119 ? -0.807 -4.182 9.693 1.00 87.44 119 SER A CA 1
ATOM 945 C C . SER A 1 119 ? -1.962 -3.198 9.841 1.00 87.44 119 SER A C 1
ATOM 947 O O . SER A 1 119 ? -1.739 -2.003 9.697 1.00 87.44 119 SER A O 1
ATOM 949 N N . VAL A 1 120 ? -3.165 -3.660 10.200 1.00 89.94 120 VAL A N 1
ATOM 950 C CA . VAL A 1 120 ? -4.303 -2.778 10.507 1.00 89.94 120 VAL A CA 1
ATOM 951 C C . VAL A 1 120 ? -4.004 -1.903 11.727 1.00 89.94 120 VAL A C 1
ATOM 953 O O . VAL A 1 120 ? -4.241 -0.695 11.687 1.00 89.94 120 VAL A O 1
ATOM 956 N N . ILE A 1 121 ? -3.443 -2.486 12.792 1.00 89.88 121 ILE A N 1
ATOM 957 C CA . ILE A 1 121 ? -3.042 -1.739 13.995 1.00 89.88 121 ILE A CA 1
ATOM 958 C C . ILE A 1 121 ? -1.951 -0.723 13.646 1.00 89.88 121 ILE A C 1
ATOM 960 O O . ILE A 1 121 ? -2.088 0.458 13.951 1.00 89.88 121 ILE A O 1
ATOM 964 N N . LEU A 1 122 ? -0.892 -1.155 12.963 1.00 86.00 122 LEU A N 1
ATOM 965 C CA . LEU A 1 122 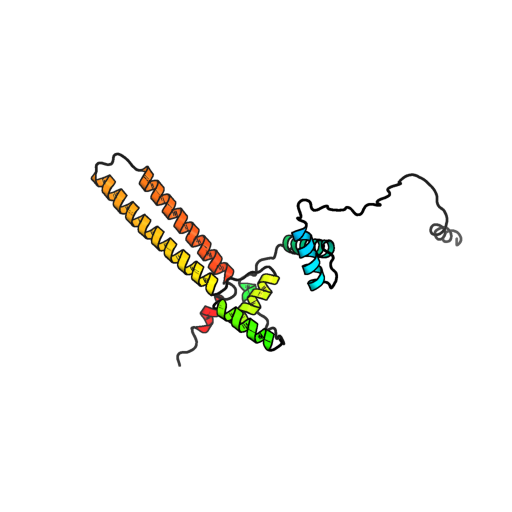? 0.217 -0.286 12.578 1.00 86.00 122 LEU A CA 1
ATOM 966 C C . LEU A 1 122 ? -0.235 0.831 11.631 1.00 86.00 122 LEU A C 1
ATOM 968 O O . LEU A 1 122 ? 0.138 1.979 11.839 1.00 86.00 122 LEU A O 1
ATOM 972 N N . ALA A 1 123 ? -1.102 0.546 10.659 1.00 83.81 123 ALA A N 1
ATOM 973 C CA . ALA A 1 123 ? -1.684 1.561 9.784 1.00 83.81 123 ALA A CA 1
ATOM 974 C C . ALA A 1 123 ? -2.507 2.591 10.569 1.00 83.81 123 ALA A C 1
ATOM 976 O O . ALA A 1 123 ? -2.440 3.784 10.272 1.00 83.81 123 ALA A O 1
ATOM 977 N N . HIS A 1 124 ? -3.244 2.157 11.598 1.00 83.88 124 HIS A N 1
ATOM 978 C CA . HIS A 1 124 ? -3.959 3.069 12.491 1.00 83.88 124 HIS A CA 1
ATOM 979 C C . HIS A 1 124 ? -3.007 3.990 13.268 1.00 83.88 124 HIS A C 1
ATOM 981 O O . HIS A 1 124 ? -3.335 5.155 13.483 1.00 83.88 124 HIS A O 1
ATOM 987 N N . LEU A 1 125 ? -1.817 3.491 13.612 1.00 82.50 125 LEU A N 1
ATOM 988 C CA . LEU A 1 125 ? -0.731 4.242 14.251 1.00 82.50 125 LEU A CA 1
ATOM 989 C C . LEU A 1 125 ? 0.134 5.044 13.257 1.00 82.50 125 LEU A C 1
ATOM 991 O O . LEU A 1 125 ? 1.143 5.614 13.652 1.00 82.50 125 LEU A O 1
ATOM 995 N N . GLY A 1 126 ? -0.230 5.091 11.969 1.00 77.00 126 GLY A N 1
ATOM 996 C CA . GLY A 1 126 ? 0.510 5.834 10.940 1.00 77.00 126 GLY A CA 1
ATOM 997 C C . GLY A 1 126 ? 1.696 5.088 10.315 1.00 77.00 126 GLY A C 1
ATOM 998 O O . GLY A 1 126 ? 2.509 5.693 9.621 1.00 77.00 126 GLY A O 1
ATOM 999 N N .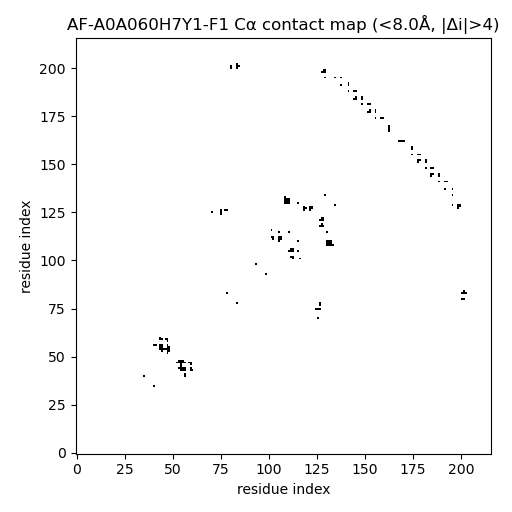 HIS A 1 127 ? 1.773 3.771 10.503 1.00 80.38 127 HIS A N 1
ATOM 1000 C CA . HIS A 1 127 ? 2.778 2.872 9.927 1.00 80.38 127 HIS A CA 1
ATOM 1001 C C . HIS A 1 127 ? 2.148 1.854 8.960 1.00 80.38 127 HIS A C 1
ATOM 1003 O O . HIS A 1 127 ? 2.150 0.652 9.246 1.00 80.38 127 HIS A O 1
ATOM 1009 N N . PRO A 1 128 ? 1.585 2.282 7.814 1.00 81.12 128 PRO A N 1
ATOM 1010 C CA . PRO A 1 128 ? 0.989 1.353 6.857 1.00 81.12 128 PRO A CA 1
ATOM 1011 C C . PRO A 1 128 ? 2.017 0.320 6.372 1.00 81.12 128 PRO A C 1
ATOM 1013 O O . PRO A 1 128 ? 3.192 0.637 6.193 1.00 81.12 128 PRO A O 1
ATOM 1016 N N . GLN A 1 129 ? 1.570 -0.922 6.181 1.00 82.50 129 GLN A N 1
ATOM 1017 C CA . GLN A 1 129 ? 2.386 -2.035 5.686 1.00 82.50 129 GLN A CA 1
ATOM 1018 C C . GLN A 1 129 ? 1.782 -2.566 4.386 1.00 82.50 129 GLN A C 1
ATOM 1020 O O . GLN A 1 129 ? 0.564 -2.511 4.221 1.00 82.50 129 GLN A O 1
ATOM 1025 N N . LEU A 1 130 ? 2.624 -3.084 3.491 1.00 83.81 130 LEU A N 1
ATOM 1026 C CA . LEU A 1 130 ? 2.167 -3.682 2.234 1.00 83.81 130 LEU A CA 1
ATOM 1027 C C . LEU A 1 130 ? 1.677 -5.114 2.454 1.00 83.81 130 LEU A C 1
ATOM 1029 O O . LEU A 1 130 ? 2.326 -5.900 3.138 1.00 83.81 130 LEU A O 1
ATOM 1033 N N . HIS A 1 131 ? 0.568 -5.479 1.828 1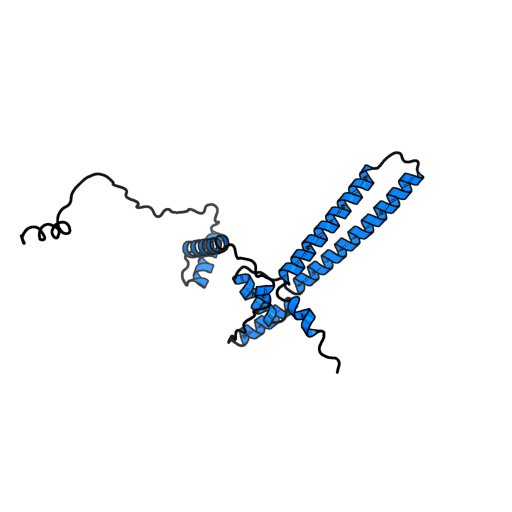.00 84.06 131 HIS A N 1
ATOM 1034 C CA . HIS A 1 131 ? 0.039 -6.838 1.871 1.00 84.06 131 HIS A CA 1
ATOM 1035 C C . HIS A 1 131 ? 0.638 -7.752 0.788 1.00 84.06 131 HIS A C 1
ATOM 1037 O O . HIS A 1 131 ? 1.389 -7.311 -0.081 1.00 84.06 131 HIS A O 1
ATOM 1043 N N . GLY A 1 132 ? 0.370 -9.062 0.868 1.00 79.69 132 GLY A N 1
ATOM 1044 C CA . GLY A 1 132 ? 1.007 -10.061 0.003 1.00 79.69 132 GLY A CA 1
ATOM 1045 C C . GLY A 1 132 ? 0.634 -9.906 -1.472 1.00 79.69 132 GLY A C 1
ATOM 1046 O O . GLY A 1 132 ? 1.498 -10.005 -2.342 1.00 79.69 132 GLY A O 1
ATOM 1047 N N . ASP A 1 133 ? -0.632 -9.605 -1.742 1.00 79.81 133 ASP A N 1
ATOM 1048 C CA . ASP A 1 133 ? -1.159 -9.242 -3.060 1.00 79.81 133 ASP A CA 1
ATOM 1049 C C . ASP A 1 133 ? -0.485 -7.987 -3.632 1.00 79.81 133 ASP A C 1
ATOM 1051 O O . ASP A 1 133 ? -0.002 -8.001 -4.766 1.00 79.81 133 ASP A O 1
ATOM 1055 N N . GLU A 1 134 ? -0.370 -6.929 -2.832 1.00 80.50 134 GLU A N 1
ATOM 1056 C CA . GLU A 1 134 ? 0.272 -5.671 -3.224 1.00 80.50 134 GLU A CA 1
ATOM 1057 C C . GLU A 1 134 ? 1.766 -5.868 -3.522 1.00 80.50 134 GLU A C 1
ATOM 1059 O O . GLU A 1 134 ? 2.276 -5.381 -4.535 1.00 80.50 134 GLU A O 1
ATOM 1064 N N . ILE A 1 135 ? 2.467 -6.633 -2.678 1.00 84.31 135 ILE A N 1
ATOM 1065 C CA . ILE A 1 135 ? 3.881 -6.978 -2.869 1.00 84.31 135 ILE A CA 1
ATOM 1066 C C . ILE A 1 135 ? 4.076 -7.750 -4.174 1.00 84.31 135 ILE A C 1
ATOM 1068 O O . ILE A 1 135 ? 5.025 -7.471 -4.909 1.00 84.31 135 ILE A O 1
ATOM 1072 N N . GLU A 1 136 ? 3.206 -8.714 -4.473 1.00 78.31 136 GLU A N 1
ATOM 1073 C CA . GLU A 1 136 ? 3.308 -9.531 -5.683 1.00 78.31 136 GLU A CA 1
ATOM 1074 C C . GLU A 1 136 ? 3.059 -8.704 -6.950 1.00 78.31 136 GLU A C 1
ATOM 1076 O O . GLU A 1 136 ? 3.831 -8.788 -7.909 1.00 78.31 136 GLU A O 1
ATOM 1081 N N . VAL A 1 137 ? 2.040 -7.839 -6.944 1.00 78.38 137 VAL A N 1
ATOM 1082 C CA . VAL A 1 137 ? 1.767 -6.914 -8.057 1.00 78.38 137 VAL A CA 1
ATOM 1083 C C . VAL A 1 137 ? 2.963 -5.992 -8.303 1.00 78.38 137 VAL A C 1
ATOM 1085 O O . VAL A 1 137 ? 3.406 -5.832 -9.443 1.00 78.38 137 VAL A O 1
ATOM 1088 N N . LEU A 1 138 ? 3.537 -5.426 -7.240 1.00 82.00 138 LEU A N 1
ATOM 1089 C CA . LEU A 1 138 ? 4.708 -4.556 -7.333 1.00 82.00 138 LEU A CA 1
ATOM 1090 C C . LEU A 1 138 ? 5.961 -5.313 -7.799 1.00 82.00 138 LEU A C 1
ATOM 1092 O O . LEU A 1 138 ? 6.716 -4.795 -8.626 1.00 82.00 138 LEU A O 1
ATOM 1096 N N . ARG A 1 139 ? 6.181 -6.549 -7.331 1.00 80.62 139 ARG A N 1
ATOM 1097 C CA . ARG A 1 139 ? 7.275 -7.413 -7.806 1.00 80.62 139 ARG A CA 1
ATOM 1098 C C . ARG A 1 139 ? 7.153 -7.703 -9.296 1.00 80.62 139 ARG A C 1
ATOM 1100 O O . ARG A 1 139 ? 8.142 -7.561 -10.018 1.00 80.62 139 ARG A O 1
ATOM 1107 N N . ARG A 1 140 ? 5.956 -8.065 -9.760 1.00 78.81 140 ARG A N 1
ATOM 1108 C CA . ARG A 1 140 ? 5.681 -8.329 -11.177 1.00 78.81 140 ARG A CA 1
ATOM 1109 C C . ARG A 1 140 ? 5.918 -7.092 -12.034 1.00 78.81 140 ARG A C 1
ATOM 1111 O O . ARG A 1 140 ? 6.657 -7.170 -13.011 1.00 78.81 140 ARG A O 1
ATOM 1118 N N . SER A 1 141 ? 5.371 -5.951 -11.620 1.00 75.31 141 SER A N 1
ATOM 1119 C CA . SER A 1 141 ? 5.564 -4.668 -12.304 1.00 75.31 141 SER A CA 1
ATOM 1120 C C . SER A 1 141 ? 7.050 -4.304 -12.422 1.00 75.31 141 SER A C 1
ATOM 1122 O O . SER A 1 141 ? 7.544 -4.006 -13.509 1.00 75.31 141 SER A O 1
ATOM 1124 N N . ASN A 1 142 ? 7.816 -4.442 -11.335 1.00 84.12 142 ASN A N 1
ATOM 1125 C CA . ASN A 1 142 ? 9.260 -4.194 -11.353 1.00 84.12 142 ASN A CA 1
ATOM 1126 C C . ASN A 1 142 ? 10.025 -5.148 -12.276 1.00 84.12 142 ASN A C 1
ATOM 1128 O O . ASN A 1 142 ? 10.959 -4.726 -12.961 1.00 84.12 142 ASN A O 1
ATOM 1132 N N . TYR A 1 143 ? 9.645 -6.426 -12.311 1.00 78.94 143 TYR A N 1
ATOM 1133 C CA . TYR A 1 143 ? 10.244 -7.397 -13.224 1.00 78.94 143 TYR A CA 1
ATOM 1134 C C . TYR A 1 143 ? 9.986 -7.027 -14.694 1.00 78.94 143 TYR A C 1
ATOM 1136 O O . TYR A 1 143 ? 10.908 -7.046 -15.515 1.00 78.94 143 TYR A O 1
ATOM 1144 N N . GLU A 1 144 ? 8.756 -6.634 -15.028 1.00 75.56 144 GLU A N 1
ATOM 1145 C CA . GLU A 1 144 ? 8.389 -6.186 -16.373 1.00 75.56 144 GLU A CA 1
ATOM 1146 C C . GLU A 1 144 ? 9.153 -4.919 -16.778 1.00 75.56 144 GLU A C 1
ATOM 1148 O O . GLU A 1 144 ? 9.731 -4.871 -17.867 1.00 75.56 144 GLU A O 1
ATOM 1153 N N . LEU A 1 145 ? 9.257 -3.933 -15.882 1.00 84.06 145 LEU A N 1
ATOM 1154 C CA . LEU A 1 145 ? 10.046 -2.717 -16.106 1.00 84.06 145 LEU A CA 1
ATOM 1155 C C . LEU A 1 145 ? 11.532 -3.022 -16.339 1.00 84.06 145 LEU A C 1
ATOM 1157 O O . LEU A 1 145 ? 12.142 -2.481 -17.267 1.00 84.06 145 LEU A O 1
ATOM 1161 N N . ALA A 1 146 ? 12.120 -3.936 -15.564 1.00 78.62 146 ALA A N 1
ATOM 1162 C CA . ALA A 1 146 ? 13.505 -4.363 -15.758 1.00 78.62 146 ALA A CA 1
ATOM 1163 C C . ALA A 1 146 ? 13.718 -5.036 -17.129 1.00 78.62 146 ALA A C 1
ATOM 1165 O O . ALA A 1 146 ? 14.736 -4.810 -17.802 1.00 78.62 146 ALA A O 1
ATOM 1166 N N . ARG A 1 147 ? 12.737 -5.822 -17.587 1.00 77.56 147 ARG A N 1
ATOM 1167 C CA . ARG A 1 147 ? 12.752 -6.442 -18.917 1.00 77.56 147 ARG A CA 1
ATOM 1168 C C . ARG A 1 147 ? 12.663 -5.393 -20.028 1.00 77.56 147 ARG A C 1
ATOM 1170 O O . ARG A 1 147 ? 13.440 -5.464 -20.981 1.00 77.56 147 ARG A O 1
ATOM 1177 N N . VAL A 1 148 ? 11.795 -4.389 -19.884 1.00 78.75 148 VAL A N 1
ATOM 1178 C CA . VAL A 1 148 ? 11.715 -3.246 -20.813 1.00 78.75 148 VAL A CA 1
ATOM 1179 C C . VAL A 1 148 ? 13.057 -2.516 -20.886 1.00 78.75 148 VAL A C 1
ATOM 1181 O O . VAL A 1 148 ? 13.568 -2.292 -21.984 1.00 78.75 148 VAL A O 1
ATOM 1184 N N . GLY A 1 149 ? 13.686 -2.222 -19.744 1.00 84.50 149 GLY A N 1
ATOM 1185 C CA . GLY A 1 149 ? 15.013 -1.596 -19.700 1.00 84.50 149 GLY A CA 1
ATOM 1186 C C . GLY A 1 149 ? 16.100 -2.419 -20.408 1.00 84.50 149 GLY A C 1
ATOM 1187 O O . GLY A 1 149 ? 16.960 -1.863 -21.098 1.00 84.50 149 GLY A O 1
ATOM 1188 N N . THR A 1 150 ? 16.041 -3.750 -20.300 1.00 80.69 150 THR A N 1
ATOM 1189 C CA . THR A 1 150 ? 16.964 -4.662 -20.996 1.00 80.69 150 THR A CA 1
ATOM 1190 C C . THR A 1 150 ? 16.757 -4.641 -22.511 1.00 80.69 150 THR A C 1
ATOM 1192 O O . THR A 1 150 ? 17.729 -4.487 -23.254 1.00 80.69 150 THR A O 1
ATOM 1195 N N . ASN A 1 151 ? 15.509 -4.731 -22.976 1.00 80.38 151 ASN A N 1
ATOM 1196 C CA . ASN A 1 151 ? 15.177 -4.656 -24.402 1.00 80.38 151 ASN A CA 1
ATOM 1197 C C . ASN A 1 151 ? 15.611 -3.310 -25.000 1.00 80.38 151 ASN A C 1
ATOM 1199 O O . ASN A 1 151 ? 16.249 -3.266 -26.052 1.00 80.38 151 ASN A O 1
ATOM 1203 N N . LEU A 1 152 ? 15.354 -2.212 -24.285 1.00 82.44 152 LEU A N 1
ATOM 1204 C CA . LEU A 1 152 ? 15.777 -0.869 -24.681 1.00 82.44 152 LEU A CA 1
ATOM 1205 C C . LEU A 1 152 ? 17.303 -0.782 -24.854 1.00 82.44 152 LEU A C 1
ATOM 1207 O O . LEU A 1 152 ? 17.803 -0.192 -25.811 1.00 82.44 152 LEU A O 1
ATOM 1211 N N . ASN A 1 153 ? 18.061 -1.415 -23.955 1.00 83.94 153 ASN A N 1
ATOM 1212 C CA . ASN A 1 153 ? 19.518 -1.467 -24.036 1.00 83.94 153 ASN A CA 1
ATOM 1213 C C . ASN A 1 153 ? 20.014 -2.247 -25.264 1.00 83.94 153 ASN A C 1
ATOM 1215 O O . ASN A 1 153 ? 21.004 -1.851 -25.881 1.00 83.94 153 ASN A O 1
ATOM 1219 N N . GLN A 1 154 ? 19.340 -3.339 -25.632 1.00 81.31 154 GLN A N 1
ATOM 1220 C CA . GLN A 1 154 ? 19.662 -4.101 -26.841 1.00 81.31 154 GLN A CA 1
ATOM 1221 C C . GLN A 1 154 ? 19.401 -3.274 -28.104 1.00 81.31 154 GLN A C 1
ATOM 1223 O O . GLN A 1 154 ? 20.283 -3.190 -28.959 1.00 81.31 154 GLN A O 1
ATOM 1228 N N . VAL A 1 155 ? 18.253 -2.588 -28.176 1.00 80.62 155 VAL A N 1
ATOM 1229 C CA . VAL A 1 155 ? 17.920 -1.675 -29.284 1.00 80.62 155 VAL A CA 1
ATOM 1230 C C . VAL A 1 155 ? 18.960 -0.564 -29.401 1.00 80.62 155 VAL A C 1
ATOM 1232 O O . VAL A 1 155 ? 19.483 -0.327 -30.486 1.00 80.62 155 VAL A O 1
ATOM 1235 N N . ALA A 1 156 ? 19.333 0.071 -28.287 1.00 81.69 156 ALA A N 1
ATOM 1236 C CA . ALA A 1 156 ? 20.348 1.120 -28.282 1.00 81.69 156 ALA A CA 1
ATOM 1237 C C . ALA A 1 156 ? 21.711 0.615 -28.789 1.00 81.69 156 ALA A C 1
ATOM 1239 O O . ALA A 1 156 ? 22.372 1.296 -29.572 1.00 81.69 156 ALA A O 1
ATOM 1240 N N . LYS A 1 157 ? 22.136 -0.589 -28.378 1.00 82.12 157 LYS A N 1
ATOM 1241 C CA . LYS A 1 157 ? 23.384 -1.203 -28.860 1.00 82.12 157 LYS A CA 1
ATOM 1242 C C . LYS A 1 157 ? 23.326 -1.514 -30.356 1.00 82.12 157 LYS A C 1
ATOM 1244 O O . LYS A 1 157 ? 24.246 -1.129 -31.070 1.00 82.12 157 LYS A O 1
ATOM 1249 N N . ALA A 1 158 ? 22.259 -2.162 -30.825 1.00 81.00 158 ALA A N 1
ATOM 1250 C CA . ALA A 1 158 ? 22.073 -2.487 -32.238 1.00 81.00 158 ALA A CA 1
ATOM 1251 C C . ALA A 1 158 ? 22.053 -1.220 -33.106 1.00 81.00 158 ALA A C 1
ATOM 1253 O O . ALA A 1 158 ? 22.763 -1.140 -34.107 1.00 81.00 158 ALA A O 1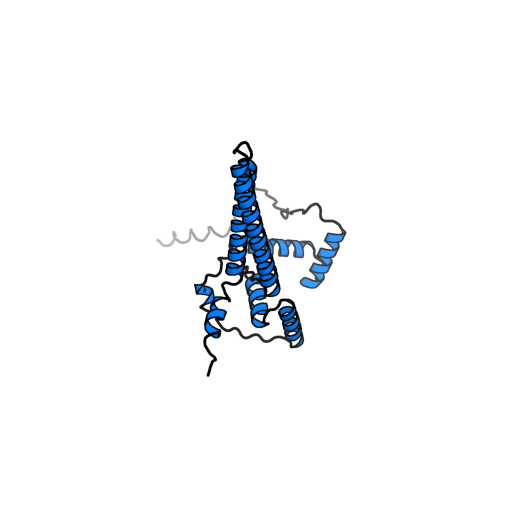
ATOM 1254 N N . PHE A 1 159 ? 21.323 -0.192 -32.667 1.00 80.12 159 PHE A N 1
ATOM 1255 C CA . PHE A 1 159 ? 21.281 1.111 -33.322 1.00 80.12 159 PHE A CA 1
ATOM 1256 C C . PHE A 1 159 ? 22.666 1.766 -33.396 1.00 80.12 159 PHE A C 1
ATOM 1258 O O . PHE A 1 159 ? 23.092 2.188 -34.468 1.00 80.12 159 PHE A O 1
ATOM 1265 N N . ASN A 1 160 ? 23.411 1.796 -32.285 1.00 77.06 160 ASN A N 1
ATOM 1266 C CA . ASN A 1 160 ? 24.764 2.357 -32.259 1.00 77.06 160 ASN A CA 1
ATOM 1267 C C . ASN A 1 160 ? 25.719 1.623 -33.216 1.00 77.06 160 ASN A C 1
ATOM 1269 O O . ASN A 1 160 ? 26.559 2.263 -33.848 1.00 77.06 160 ASN A O 1
ATOM 1273 N N . THR A 1 161 ? 25.598 0.300 -33.340 1.00 80.81 161 THR A N 1
ATOM 1274 C CA . THR A 1 161 ? 26.380 -0.493 -34.300 1.00 80.81 161 THR A CA 1
ATOM 1275 C C . THR A 1 161 ? 26.020 -0.139 -35.745 1.00 80.81 161 THR A C 1
ATOM 1277 O O . THR A 1 161 ? 26.919 0.102 -36.548 1.00 80.81 161 THR A O 1
ATOM 1280 N N . LEU A 1 162 ? 24.725 -0.024 -36.063 1.00 78.88 162 LEU A N 1
ATOM 1281 C CA . LEU A 1 162 ? 24.250 0.356 -37.400 1.00 78.88 162 LEU A CA 1
ATOM 1282 C C . LEU A 1 162 ? 24.723 1.758 -37.813 1.00 78.88 162 LEU A C 1
ATOM 1284 O O . LEU A 1 162 ? 25.186 1.942 -38.936 1.00 78.88 162 LEU A O 1
ATOM 1288 N N . VAL A 1 163 ? 24.667 2.738 -36.905 1.00 75.06 163 VAL A N 1
ATOM 1289 C CA . VAL A 1 163 ? 25.149 4.109 -37.168 1.00 75.06 163 VAL A CA 1
ATOM 1290 C C . VAL A 1 163 ? 26.658 4.130 -37.440 1.00 75.06 163 VAL A C 1
ATOM 1292 O O . VAL A 1 163 ? 27.106 4.822 -38.354 1.00 75.06 163 VAL A O 1
ATOM 1295 N N . LYS A 1 164 ? 27.449 3.341 -36.698 1.00 75.19 164 LYS A N 1
ATOM 1296 C CA . LYS A 1 164 ? 28.900 3.217 -36.927 1.00 75.19 164 LYS A CA 1
ATOM 1297 C C . LYS A 1 164 ? 29.228 2.602 -38.290 1.00 75.19 164 LYS A C 1
ATOM 1299 O O . LYS A 1 164 ? 30.151 3.067 -38.946 1.00 75.19 164 LYS A O 1
ATOM 1304 N N . MET A 1 165 ? 28.468 1.596 -38.726 1.00 74.75 165 MET A N 1
ATOM 1305 C CA . MET A 1 165 ? 28.660 0.950 -40.032 1.00 74.75 165 MET A CA 1
ATOM 1306 C C . MET A 1 165 ? 28.297 1.861 -41.215 1.00 74.75 165 MET A C 1
ATOM 1308 O O . MET A 1 165 ? 28.838 1.685 -42.301 1.00 74.75 165 MET A O 1
ATOM 1312 N N . ARG A 1 166 ? 27.404 2.844 -41.024 1.00 72.44 166 ARG A N 1
ATOM 1313 C CA . ARG A 1 166 ? 26.884 3.713 -42.097 1.00 72.44 166 ARG A CA 1
ATOM 1314 C C . ARG A 1 166 ? 27.632 5.044 -42.274 1.00 72.44 166 ARG A C 1
ATOM 1316 O O . ARG A 1 166 ? 27.091 5.956 -42.887 1.00 72.44 166 ARG A O 1
ATOM 1323 N N . GLY A 1 167 ? 28.848 5.173 -41.741 1.00 63.66 167 GLY A N 1
ATOM 1324 C CA . GLY A 1 167 ? 29.681 6.369 -41.937 1.00 63.66 167 GLY A CA 1
ATOM 1325 C C . GLY A 1 167 ? 29.439 7.517 -40.948 1.00 63.66 167 GLY A C 1
ATOM 1326 O O . GLY A 1 167 ? 29.875 8.632 -41.197 1.00 63.66 167 GLY A O 1
ATOM 1327 N N . GLY A 1 168 ? 28.786 7.267 -39.808 1.00 59.22 168 GLY A N 1
ATOM 1328 C CA . GLY A 1 168 ? 28.843 8.155 -38.637 1.00 59.22 168 GLY A CA 1
ATOM 1329 C C . GLY A 1 168 ? 28.033 9.457 -38.687 1.00 59.22 168 GLY A C 1
ATOM 1330 O O . GLY A 1 168 ? 27.918 10.124 -37.657 1.00 59.22 168 GLY A O 1
ATOM 1331 N N . GLU A 1 169 ? 27.416 9.824 -39.809 1.00 57.62 169 GLU A N 1
ATOM 1332 C CA . GLU A 1 169 ? 26.652 11.069 -39.877 1.00 57.62 169 GLU A CA 1
ATOM 1333 C C . GLU A 1 169 ? 25.196 10.894 -39.426 1.00 57.62 169 GLU A C 1
ATOM 1335 O O . GLU A 1 169 ? 24.347 10.397 -40.160 1.00 57.62 169 GLU A O 1
ATOM 1340 N N . LYS A 1 170 ? 24.929 11.408 -38.212 1.00 59.44 170 LYS A N 1
ATOM 1341 C CA . LYS A 1 170 ? 23.610 11.618 -37.574 1.00 59.44 170 LYS A CA 1
ATOM 1342 C C . LYS A 1 170 ? 22.967 10.269 -37.178 1.00 59.44 170 LYS A C 1
ATOM 1344 O O . LYS A 1 170 ? 22.652 9.432 -38.001 1.00 59.44 170 LYS A O 1
ATOM 1349 N N . LEU A 1 171 ? 22.774 9.918 -35.908 1.00 58.78 171 LEU A N 1
ATOM 1350 C CA . LEU A 1 171 ? 21.911 10.586 -34.935 1.00 58.78 171 LEU A CA 1
ATOM 1351 C C . LEU A 1 171 ? 22.404 10.275 -33.495 1.00 58.78 171 LEU A C 1
ATOM 1353 O O . LEU A 1 171 ? 21.895 9.359 -32.840 1.00 58.78 171 LEU A O 1
ATOM 1357 N N . PRO A 1 172 ? 23.358 11.051 -32.948 1.00 64.62 172 PRO A N 1
ATOM 1358 C CA . PRO A 1 172 ? 23.769 10.950 -31.542 1.00 64.62 172 PRO A CA 1
ATOM 1359 C C . PRO A 1 172 ? 22.609 11.163 -30.556 1.00 64.62 172 PRO A C 1
ATOM 1361 O O . PRO A 1 172 ? 22.656 10.702 -29.419 1.00 64.62 172 PRO A O 1
ATOM 1364 N N . GLU A 1 173 ? 21.562 11.868 -30.980 1.00 69.19 173 GLU A N 1
ATOM 1365 C CA . GLU A 1 173 ? 20.437 12.265 -30.136 1.00 69.19 173 GLU A CA 1
ATOM 1366 C C . GLU A 1 173 ? 19.507 11.098 -29.767 1.00 69.19 173 GLU A C 1
ATOM 1368 O O . GLU A 1 173 ? 19.084 10.999 -28.617 1.00 69.19 173 GLU A O 1
ATOM 1373 N N . VAL A 1 174 ? 19.236 10.167 -30.692 1.00 72.12 174 VAL A N 1
ATOM 1374 C CA . VAL A 1 174 ? 18.371 9.000 -30.421 1.00 72.12 174 VAL A CA 1
ATOM 1375 C C . VAL A 1 174 ? 19.058 8.032 -29.459 1.00 72.12 174 VAL A C 1
ATOM 1377 O O . VAL A 1 174 ? 18.447 7.604 -28.483 1.00 72.12 174 VAL A O 1
ATOM 1380 N N . GLY A 1 175 ? 20.351 7.757 -29.664 1.00 72.88 175 GLY A N 1
ATOM 1381 C CA . GLY A 1 175 ? 21.144 6.951 -28.731 1.00 72.88 175 GLY A CA 1
ATOM 1382 C C . GLY A 1 175 ? 21.203 7.568 -27.327 1.00 72.88 175 GLY A C 1
ATOM 1383 O O . GLY A 1 175 ? 21.050 6.854 -26.335 1.00 72.88 175 GLY A O 1
ATOM 1384 N N . LYS A 1 176 ? 21.342 8.900 -27.232 1.00 73.94 176 LYS A N 1
ATOM 1385 C CA . LYS A 1 176 ? 21.283 9.642 -25.959 1.00 73.94 176 LYS A CA 1
ATOM 1386 C C . LYS A 1 176 ? 19.906 9.544 -25.290 1.00 73.94 176 LYS A C 1
ATOM 1388 O O . LYS A 1 176 ? 19.851 9.242 -24.101 1.00 73.94 176 LYS A O 1
ATOM 1393 N N . LYS A 1 177 ? 18.805 9.727 -26.034 1.00 76.31 177 LYS A N 1
ATOM 1394 C CA . LYS A 1 177 ? 17.428 9.589 -25.513 1.00 76.31 177 LYS A CA 1
ATOM 1395 C C . LYS A 1 177 ? 17.159 8.178 -24.985 1.00 76.31 177 LYS A C 1
ATOM 1397 O O . LYS A 1 177 ? 16.668 8.028 -23.871 1.00 76.31 177 LYS A O 1
ATOM 1402 N N . MET A 1 178 ? 17.569 7.145 -25.723 1.00 80.00 178 MET A N 1
ATOM 1403 C CA . MET A 1 178 ? 17.440 5.747 -25.287 1.00 80.00 178 MET A CA 1
ATOM 1404 C C . MET A 1 178 ? 18.268 5.454 -24.027 1.00 80.00 178 MET A C 1
ATOM 1406 O O . MET A 1 178 ? 17.807 4.757 -23.124 1.00 80.00 178 MET A O 1
ATOM 1410 N N . ALA A 1 179 ? 19.477 6.016 -23.922 1.00 77.06 179 ALA A N 1
ATOM 1411 C CA . ALA A 1 179 ? 20.298 5.890 -22.720 1.00 77.06 179 ALA A CA 1
ATOM 1412 C C . ALA A 1 179 ? 19.691 6.617 -21.502 1.00 77.06 179 ALA A C 1
ATOM 1414 O O . ALA A 1 179 ? 19.789 6.088 -20.392 1.00 77.06 179 ALA A O 1
ATOM 1415 N N . SER A 1 180 ? 19.055 7.780 -21.703 1.00 73.38 180 SER A N 1
ATOM 1416 C CA . SER A 1 180 ? 18.327 8.513 -20.652 1.00 73.38 180 SER A CA 1
ATOM 1417 C C . SER A 1 180 ? 17.139 7.708 -20.139 1.00 73.38 180 SER A C 1
ATOM 1419 O O . SER A 1 180 ? 17.071 7.414 -18.950 1.00 73.38 180 SER A O 1
ATOM 1421 N N . LEU A 1 181 ? 16.278 7.236 -21.047 1.00 81.81 181 LEU A N 1
ATOM 1422 C CA . LEU A 1 181 ? 15.112 6.420 -20.701 1.00 81.81 181 LEU A CA 1
ATOM 1423 C C . LEU A 1 181 ? 15.510 5.149 -19.941 1.00 81.81 181 LEU A C 1
ATOM 1425 O O . LEU A 1 181 ? 14.882 4.795 -18.946 1.00 81.81 181 LEU A O 1
ATOM 1429 N N . ARG A 1 182 ? 16.605 4.488 -20.343 1.00 83.75 182 ARG A N 1
ATOM 1430 C CA . ARG A 1 182 ? 17.152 3.345 -19.597 1.00 83.75 182 ARG A CA 1
ATOM 1431 C C . ARG A 1 182 ? 17.485 3.729 -18.155 1.00 83.75 182 ARG A C 1
ATOM 1433 O O . ARG A 1 182 ? 17.157 2.983 -17.239 1.00 83.75 182 ARG A O 1
ATOM 1440 N N . ARG A 1 183 ? 18.162 4.866 -17.958 1.00 79.75 183 ARG A N 1
ATOM 1441 C CA . ARG A 1 183 ? 18.561 5.347 -16.629 1.00 79.75 183 ARG A CA 1
ATOM 1442 C C . ARG A 1 183 ? 17.337 5.642 -15.763 1.00 79.75 183 ARG A C 1
ATOM 1444 O O . ARG A 1 183 ? 17.315 5.205 -14.618 1.00 79.75 183 ARG A O 1
ATOM 1451 N N . GLU A 1 184 ? 16.334 6.316 -16.318 1.00 76.88 184 GLU A N 1
ATOM 1452 C CA . GLU A 1 184 ? 15.080 6.636 -15.627 1.00 76.88 184 GLU A CA 1
ATOM 1453 C C . GLU A 1 184 ? 14.329 5.368 -15.194 1.00 76.88 184 GLU A C 1
ATOM 1455 O O . GLU A 1 184 ? 13.926 5.262 -14.035 1.00 76.88 184 GLU A O 1
ATOM 1460 N N . ILE A 1 185 ? 14.222 4.363 -16.072 1.00 84.44 185 ILE A N 1
ATOM 1461 C CA . ILE A 1 185 ? 13.598 3.069 -15.745 1.00 84.44 185 ILE A CA 1
ATOM 1462 C C . ILE A 1 185 ? 14.368 2.355 -14.627 1.00 84.44 185 ILE A C 1
ATOM 1464 O O . ILE A 1 185 ? 13.757 1.874 -13.669 1.00 84.44 185 ILE A O 1
ATOM 1468 N N . THR A 1 186 ? 15.703 2.294 -14.707 1.00 79.69 186 THR A N 1
ATOM 1469 C CA . THR A 1 186 ? 16.530 1.676 -13.656 1.00 79.69 186 THR A CA 1
ATOM 1470 C C . THR A 1 186 ? 16.355 2.393 -12.317 1.00 79.69 186 THR A C 1
ATOM 1472 O O . THR A 1 186 ? 16.190 1.741 -11.285 1.00 79.69 186 THR A O 1
ATOM 1475 N N . GLU A 1 187 ? 16.359 3.727 -12.318 1.00 74.75 187 GLU A N 1
ATOM 1476 C CA . GLU A 1 187 ? 16.178 4.523 -11.105 1.00 74.75 187 GLU A CA 1
ATOM 1477 C C . GLU A 1 187 ? 14.789 4.312 -10.493 1.00 74.75 187 GLU A C 1
ATOM 1479 O O . GLU A 1 187 ? 14.672 4.118 -9.280 1.00 74.75 187 GLU A O 1
ATOM 1484 N N . HIS A 1 188 ? 13.743 4.312 -11.322 1.00 77.56 188 HIS A N 1
ATOM 1485 C CA . HIS A 1 188 ? 12.374 4.093 -10.874 1.00 77.56 188 HIS A CA 1
ATOM 1486 C C . HIS A 1 188 ? 12.192 2.693 -10.280 1.00 77.56 188 HIS A C 1
ATOM 1488 O O . HIS A 1 188 ? 11.694 2.565 -9.165 1.00 77.56 188 HIS A O 1
ATOM 1494 N N . THR A 1 189 ? 12.698 1.659 -10.954 1.00 79.69 189 THR A N 1
ATOM 1495 C CA . THR A 1 189 ? 12.657 0.276 -10.449 1.00 79.69 189 THR A CA 1
ATOM 1496 C C . THR A 1 189 ? 13.355 0.168 -9.086 1.00 79.69 189 THR A C 1
ATOM 1498 O O . THR A 1 189 ? 12.838 -0.456 -8.162 1.00 79.69 189 THR A O 1
ATOM 1501 N N . GLY A 1 190 ? 14.495 0.850 -8.912 1.00 71.81 190 GLY A N 1
ATOM 1502 C CA . GLY A 1 190 ? 15.187 0.925 -7.623 1.00 71.81 190 GLY A CA 1
ATOM 1503 C C . GLY A 1 190 ? 14.400 1.670 -6.537 1.00 71.81 190 GLY A C 1
ATOM 1504 O O . GLY A 1 190 ? 14.440 1.270 -5.376 1.00 71.81 190 GLY A O 1
ATOM 1505 N N . LYS A 1 191 ? 13.666 2.738 -6.885 1.00 71.56 191 LYS A N 1
ATOM 1506 C CA . LYS A 1 191 ? 12.765 3.439 -5.948 1.00 71.56 191 LYS A CA 1
ATOM 1507 C C . LYS A 1 191 ? 11.639 2.520 -5.477 1.00 71.56 191 LYS A C 1
ATOM 1509 O O . LYS A 1 191 ? 11.413 2.434 -4.275 1.00 71.56 191 LYS A O 1
ATOM 1514 N N . VAL A 1 192 ? 10.982 1.810 -6.394 1.00 78.25 192 VAL A N 1
ATOM 1515 C CA . VAL A 1 192 ? 9.895 0.883 -6.045 1.00 78.25 192 VAL A CA 1
ATOM 1516 C C . VAL A 1 192 ? 10.418 -0.274 -5.194 1.00 78.25 192 VAL A C 1
ATOM 1518 O O . VAL A 1 192 ? 9.770 -0.639 -4.219 1.00 78.25 192 VAL A O 1
ATOM 1521 N N . LEU A 1 193 ? 11.605 -0.814 -5.494 1.00 75.00 193 LEU A N 1
ATOM 1522 C CA . LEU A 1 193 ? 12.218 -1.853 -4.662 1.00 75.00 193 LEU A CA 1
ATOM 1523 C C . LEU A 1 193 ? 12.470 -1.368 -3.228 1.00 75.00 193 LEU A C 1
ATOM 1525 O O . LEU A 1 193 ? 12.134 -2.073 -2.286 1.00 75.00 193 LEU A O 1
ATOM 1529 N N . ARG A 1 194 ? 12.966 -0.139 -3.046 1.00 71.19 194 ARG A N 1
ATOM 1530 C CA . ARG A 1 194 ? 13.127 0.437 -1.702 1.00 71.19 194 ARG A CA 1
ATOM 1531 C C . ARG A 1 194 ? 11.799 0.629 -0.975 1.00 71.19 194 ARG A C 1
ATOM 1533 O O . ARG A 1 194 ? 11.754 0.456 0.233 1.00 71.19 194 ARG A O 1
ATOM 1540 N N . VAL A 1 195 ? 10.728 0.992 -1.683 1.00 73.12 195 VAL A N 1
ATOM 1541 C CA . VAL A 1 195 ? 9.381 1.102 -1.091 1.00 73.12 195 VAL A CA 1
ATOM 1542 C C . VAL A 1 195 ? 8.857 -0.271 -0.672 1.00 73.12 195 VAL A C 1
ATOM 1544 O O . VAL A 1 195 ? 8.308 -0.399 0.419 1.00 73.12 195 VAL A O 1
ATOM 1547 N N . LEU A 1 196 ? 9.070 -1.295 -1.502 1.00 75.00 196 LEU A N 1
ATOM 1548 C CA . LEU A 1 196 ? 8.768 -2.688 -1.172 1.00 75.00 196 LEU A CA 1
ATOM 1549 C C . LEU A 1 196 ? 9.510 -3.133 0.092 1.00 75.00 196 LEU A C 1
ATOM 1551 O O . LEU A 1 196 ? 8.884 -3.638 1.019 1.00 75.00 196 LEU A O 1
ATOM 1555 N N . GLU A 1 197 ? 10.822 -2.910 0.151 1.00 68.56 197 GLU A N 1
ATOM 1556 C CA . GLU A 1 197 ? 11.656 -3.242 1.311 1.00 68.56 197 GLU A CA 1
ATOM 1557 C C . GLU A 1 197 ? 11.195 -2.461 2.548 1.00 68.56 197 GLU A C 1
ATOM 1559 O O . GLU A 1 197 ? 10.895 -3.061 3.574 1.00 68.56 197 GLU A O 1
ATOM 1564 N N . ALA A 1 198 ? 11.011 -1.141 2.442 1.00 66.12 198 ALA A N 1
ATOM 1565 C CA . ALA A 1 198 ? 10.548 -0.293 3.541 1.00 66.12 198 ALA A CA 1
ATOM 1566 C C . ALA A 1 198 ? 9.193 -0.759 4.098 1.00 66.12 198 ALA A C 1
ATOM 1568 O O . ALA A 1 198 ? 9.065 -0.969 5.305 1.00 66.12 198 ALA A O 1
ATOM 1569 N N . GLY A 1 199 ? 8.217 -1.010 3.219 1.00 67.44 199 GLY A N 1
ATOM 1570 C CA . GLY A 1 199 ? 6.878 -1.488 3.573 1.00 67.44 199 GLY A CA 1
ATOM 1571 C C . GLY A 1 199 ? 6.821 -2.934 4.079 1.00 67.44 199 GLY A C 1
ATOM 1572 O O . GLY A 1 199 ? 5.756 -3.375 4.508 1.00 67.44 199 GLY A O 1
ATOM 1573 N N . THR A 1 200 ? 7.942 -3.667 4.041 1.00 67.31 200 THR A N 1
ATOM 1574 C CA . THR A 1 200 ? 8.065 -5.057 4.515 1.00 67.31 200 THR A CA 1
ATOM 1575 C C . THR A 1 200 ? 9.150 -5.262 5.581 1.00 67.31 200 THR A C 1
ATOM 1577 O O . THR A 1 200 ? 9.254 -6.359 6.138 1.00 67.31 200 THR A O 1
ATOM 1580 N N . THR A 1 201 ? 9.912 -4.216 5.931 1.00 63.34 201 THR A N 1
ATOM 1581 C CA . THR A 1 201 ? 11.086 -4.236 6.832 1.00 63.34 201 THR A CA 1
ATOM 1582 C C . THR A 1 201 ? 10.821 -4.941 8.160 1.00 63.34 201 THR A C 1
ATOM 1584 O O . THR A 1 201 ? 11.659 -5.703 8.645 1.00 63.34 201 THR A O 1
ATOM 1587 N N . VAL A 1 202 ? 9.631 -4.736 8.734 1.00 58.94 202 VAL A N 1
ATOM 1588 C CA . VAL A 1 202 ? 9.235 -5.340 10.016 1.00 58.94 202 VAL A CA 1
ATOM 1589 C C . VAL A 1 202 ? 9.198 -6.878 9.936 1.00 58.94 202 VAL A C 1
ATOM 1591 O O . VAL A 1 202 ? 9.354 -7.566 10.943 1.00 58.94 202 VAL A O 1
ATOM 1594 N N . TRP A 1 203 ? 9.054 -7.445 8.736 1.00 58.06 203 TRP A N 1
ATOM 1595 C CA . TRP A 1 203 ? 8.729 -8.856 8.534 1.00 58.06 203 TRP A CA 1
ATOM 1596 C C . TRP A 1 203 ? 9.756 -9.643 7.712 1.00 58.06 203 TRP A C 1
ATOM 1598 O O . TRP A 1 203 ? 9.895 -10.848 7.934 1.00 58.06 203 TRP A O 1
ATOM 1608 N N . GLU A 1 204 ? 10.552 -9.010 6.844 1.00 56.69 204 GLU A N 1
ATOM 1609 C CA . GLU A 1 204 ? 11.664 -9.700 6.161 1.00 56.69 204 GLU A CA 1
ATOM 1610 C C . GLU A 1 204 ? 12.763 -10.170 7.135 1.00 56.69 204 GLU A C 1
ATOM 1612 O O . GLU A 1 204 ? 13.417 -11.195 6.905 1.00 56.69 204 GLU A O 1
ATOM 1617 N N . SER A 1 205 ? 12.917 -9.489 8.277 1.00 51.97 205 SER A N 1
ATOM 1618 C CA . SER A 1 205 ? 13.804 -9.907 9.374 1.00 51.97 205 SER A CA 1
ATOM 1619 C C . SER A 1 205 ? 13.416 -11.273 9.968 1.00 51.97 205 SER A C 1
ATOM 1621 O O . SER A 1 205 ? 14.285 -12.024 10.413 1.00 51.97 205 SER A O 1
ATOM 1623 N N . ARG A 1 206 ? 12.129 -11.651 9.898 1.00 51.41 206 ARG A N 1
ATOM 1624 C CA . ARG A 1 206 ? 11.593 -12.935 10.386 1.00 51.41 206 ARG A CA 1
ATOM 1625 C C . ARG A 1 206 ? 11.803 -14.082 9.389 1.00 51.41 206 ARG A C 1
ATOM 1627 O O . ARG A 1 206 ? 12.076 -15.212 9.796 1.00 51.41 206 ARG A O 1
ATOM 1634 N N . GLY A 1 207 ? 11.720 -13.802 8.084 1.00 46.88 207 GLY A N 1
ATOM 1635 C CA . GLY A 1 207 ? 11.777 -14.813 7.016 1.00 46.88 207 GLY A CA 1
ATOM 1636 C C . GLY A 1 207 ? 13.156 -15.451 6.796 1.00 46.88 207 GLY A C 1
ATOM 1637 O O . GLY A 1 207 ? 13.239 -16.617 6.404 1.00 46.88 207 GLY A O 1
ATOM 1638 N N . ARG A 1 208 ? 14.248 -14.735 7.101 1.00 39.44 208 ARG A N 1
ATOM 1639 C CA . ARG A 1 208 ? 15.617 -15.283 7.000 1.00 39.44 208 ARG A CA 1
ATOM 1640 C C . ARG A 1 208 ? 16.007 -16.196 8.171 1.00 39.44 208 ARG A C 1
ATOM 1642 O O . ARG A 1 208 ? 16.865 -17.052 7.993 1.00 39.44 208 ARG A O 1
ATOM 1649 N N . GLY A 1 209 ? 15.345 -16.078 9.326 1.00 36.91 209 GLY A N 1
ATOM 1650 C CA . GLY A 1 209 ? 15.614 -16.909 10.509 1.00 36.91 209 GLY A CA 1
ATOM 1651 C C . GLY A 1 209 ? 14.885 -18.259 10.533 1.00 36.91 209 GLY A C 1
ATOM 1652 O O . GLY A 1 209 ? 15.381 -19.209 11.133 1.00 36.91 209 GLY A O 1
ATOM 1653 N N . GLN A 1 210 ? 13.730 -18.386 9.866 1.00 38.38 210 GLN A N 1
ATOM 1654 C CA . GLN A 1 210 ? 12.943 -19.631 9.897 1.00 38.38 210 GLN A CA 1
ATOM 1655 C C . GLN A 1 210 ? 13.297 -20.644 8.799 1.00 38.38 210 GLN A C 1
ATOM 1657 O O . GLN A 1 210 ? 13.058 -21.836 8.984 1.00 38.38 210 GLN A O 1
ATOM 1662 N N . ARG A 1 211 ? 13.924 -20.232 7.687 1.00 39.47 211 ARG A N 1
ATOM 1663 C CA . ARG A 1 211 ? 14.319 -21.171 6.617 1.00 39.47 211 ARG A CA 1
ATOM 1664 C C . ARG A 1 211 ? 15.540 -22.044 6.942 1.00 39.47 211 ARG A C 1
ATOM 1666 O O . ARG A 1 211 ? 15.774 -23.004 6.220 1.00 39.47 211 ARG A O 1
ATOM 1673 N N . GLN A 1 212 ? 16.283 -21.777 8.023 1.00 39.50 212 GLN A N 1
ATOM 1674 C CA . GLN A 1 212 ? 17.455 -22.586 8.406 1.00 39.50 212 GLN A CA 1
ATOM 1675 C C . GLN A 1 212 ? 17.200 -23.682 9.453 1.00 39.50 212 GLN A C 1
ATOM 1677 O O . GLN A 1 212 ? 18.130 -24.388 9.831 1.00 39.50 212 GLN A O 1
ATOM 1682 N N . ARG A 1 213 ? 15.963 -23.909 9.908 1.00 46.12 213 ARG A N 1
ATOM 1683 C CA . ARG A 1 213 ? 15.674 -25.035 10.812 1.00 46.12 213 ARG A CA 1
ATOM 1684 C C . ARG A 1 213 ? 14.474 -25.838 10.344 1.00 46.12 213 ARG A C 1
ATOM 1686 O O . ARG A 1 213 ? 13.360 -25.610 10.802 1.00 46.12 213 ARG A O 1
ATOM 1693 N N . LYS A 1 214 ? 14.751 -26.792 9.452 1.00 40.97 214 LYS A N 1
ATOM 1694 C CA . LYS A 1 214 ? 14.214 -28.167 9.439 1.00 40.97 214 LYS A CA 1
ATOM 1695 C C . LYS A 1 214 ? 14.718 -28.890 8.183 1.00 40.97 214 LYS A C 1
ATOM 1697 O O . LYS A 1 214 ? 13.987 -29.066 7.220 1.00 40.97 214 LYS A O 1
ATOM 1702 N N . HIS A 1 215 ? 15.961 -29.347 8.230 1.00 37.88 215 HIS A N 1
ATOM 1703 C CA . HIS A 1 215 ? 16.259 -30.678 7.717 1.00 37.88 215 HIS A CA 1
ATOM 1704 C C . HIS A 1 215 ? 16.793 -31.474 8.907 1.00 37.88 215 HIS A C 1
ATOM 1706 O O . HIS A 1 215 ? 17.696 -31.005 9.599 1.00 37.88 215 HIS A O 1
ATOM 1712 N N . LYS A 1 216 ? 16.078 -32.558 9.222 1.00 36.34 216 LYS A N 1
ATOM 1713 C CA . LYS A 1 216 ? 16.478 -33.574 10.197 1.00 36.34 216 LYS A CA 1
ATOM 1714 C C . LYS A 1 216 ? 17.736 -34.281 9.718 1.00 36.34 216 LYS A C 1
ATOM 1716 O O . LYS A 1 216 ? 17.846 -34.435 8.481 1.00 36.34 216 LYS A O 1
#

Mean predicted aligned error: 17.68 Å

Radius of gyration: 32.57 Å; Cα contacts (8 Å, |Δi|>4): 106; chains: 1; bounding box: 58×86×108 Å

Organism: NCBI:txid155920

Solvent-accessible surface area (backbone atoms only — not comparable to full-atom values): 13109 Å² total; per-residue (Å²): 142,80,77,81,74,73,71,71,74,68,82,79,77,82,83,87,87,90,85,91,78,92,70,84,80,82,62,78,87,71,87,78,78,80,90,70,50,74,67,55,51,51,51,37,16,55,50,16,28,73,76,68,76,41,68,39,36,68,60,43,51,50,50,51,50,51,54,51,49,54,61,67,69,51,75,62,74,76,84,47,76,66,58,50,68,70,75,81,92,81,89,81,92,71,59,68,71,59,53,52,53,45,41,55,59,10,53,77,30,61,35,54,51,69,56,43,54,49,33,54,53,33,36,74,68,67,48,66,53,65,46,42,49,58,50,49,55,51,50,51,52,42,51,52,49,53,50,51,38,50,53,51,51,50,52,42,50,54,50,54,52,53,43,59,75,69,73,64,76,78,64,72,61,59,51,49,51,48,54,49,53,36,50,52,48,54,52,49,43,52,50,52,50,50,5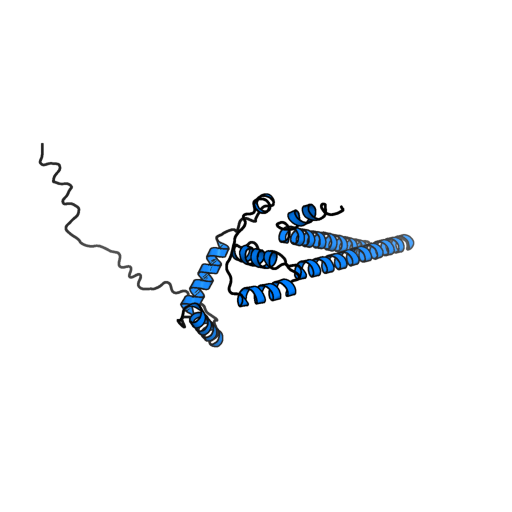0,53,48,63,35,38,50,71,51,58,70,55,60,71,66,58,75,78,71,82,81,133

Secondary structure (DSSP, 8-state):
--SSSTTSSSTTS-------------S------TT--HHHHHHHHHHHHHHHSS--HHHHHHHHHHHHHHHHHS--PPPPTTTTTSPPP------HHHHHHHHHHHHHTT--HHHHHHHHHHHHTT-----HHHHHHHHHHHHHHHHHHHHHHHHHHHHHHHHHHTTS-S-HHHHHHHHHHHHHHHHHHHHHHHHHHHTTHHHHHHHHHHTTS---

Foldseek 3Di:
DPPPVVVPPPPPDDDDDDDDDPDPPPDPPDDDDPDQDPVNLQVLQVVCCVPPVGSDSVVSVVVVVVVVVVVVPPPLDAQDLVNLVPDDDDDDDDDPVVLVVLCVVQVVQVHHSVRSVVQVVCVVSVQHAHTPNRLVVLVVVLVVLVVVLVVLVVVLVVVVVVCVVVPNPDDPPVSVVSVVVSVVSVVVSVVSVVVSCSRCSSPVVVVVVPVPDDDD

Sequence (216 aa):
MLLQIARLTAWLYFGLPHLIGDILVTGRDMLRVDGVPPKTKKQLQEAAMQLYGKPNASLLVRSLIAGHLLKSVETVKPLTVEDARDMVRVELRLPRVALERINDMADERFSSRNYYLTSVILAHLGHPQLHGDEIEVLRRSNYELARVGTNLNQVAKAFNTLVKMRGGEKLPEVGKKMASLRREITEHTGKVLRVLEAGTTVWESRGRGQRQRKHK